Protein AF-A0A2V9JEM9-F1 (afdb_monomer)

Sequence (288 aa):
MKNKLKGIYQSGLCGSYLVEGFVLLMMSMTVQTVASGQSTADFRQSTIDIESVRPLAHALDRVQELLRSPINYEEVPYENDRDFSERSTAGLKSRVVLRGGQISANIEPAGGDPYLAVQTVLAVYTSAQLPGAYDVVKNEGSIDVIPTQVLGANGSMRNVTPVMSRPVAFPYAERSVLDTLQLIVDSVSQVSGVRVLLLSTPFHYSPSPETDKVTLGATGEEARVVIANLVAKLAPMSYRLLYDPGQKTYYLSLISVPASLPNAAASRPSTTRHGAGAANPFFIKDKK

Structure (mmCIF, N/CA/C/O backbone):
data_AF-A0A2V9JEM9-F1
#
_entry.id   AF-A0A2V9JEM9-F1
#
loop_
_atom_site.group_PDB
_atom_site.id
_atom_site.type_symbol
_atom_site.label_atom_id
_atom_site.label_alt_id
_atom_site.label_comp_id
_atom_site.label_asym_id
_atom_site.label_entity_id
_atom_site.label_seq_id
_atom_site.pdbx_PDB_ins_code
_atom_site.Cartn_x
_atom_site.Cartn_y
_atom_site.Cartn_z
_atom_site.occupancy
_atom_site.B_iso_or_equiv
_atom_site.auth_seq_id
_atom_site.auth_comp_id
_atom_site.auth_asym_id
_atom_site.auth_atom_id
_atom_site.pdbx_PDB_model_num
ATOM 1 N N . MET A 1 1 ? -2.017 -20.308 67.316 1.00 39.41 1 MET A N 1
ATOM 2 C CA . MET A 1 1 ? -0.762 -20.690 68.007 1.00 39.41 1 MET A CA 1
ATOM 3 C C . MET A 1 1 ? 0.351 -19.820 67.422 1.00 39.41 1 MET A C 1
ATOM 5 O O . MET A 1 1 ? 0.716 -20.039 66.284 1.00 39.41 1 MET A O 1
ATOM 9 N N . LYS A 1 2 ? 0.591 -18.594 67.912 1.00 42.50 2 LYS A N 1
ATOM 10 C CA . LYS A 1 2 ? 1.552 -18.204 68.971 1.00 42.50 2 LYS A CA 1
ATOM 11 C C . LYS A 1 2 ? 2.897 -18.946 68.885 1.00 42.50 2 LYS A C 1
ATOM 13 O O . LYS A 1 2 ? 2.945 -20.101 69.280 1.00 42.50 2 LYS A O 1
ATOM 18 N N . ASN A 1 3 ? 3.966 -18.254 68.472 1.00 41.41 3 ASN A N 1
ATOM 19 C CA . ASN A 1 3 ? 5.074 -17.948 69.386 1.00 41.41 3 ASN A CA 1
ATOM 20 C C . ASN A 1 3 ? 6.034 -16.867 68.851 1.00 41.41 3 ASN A C 1
ATOM 22 O O . ASN A 1 3 ? 6.564 -16.945 67.750 1.00 41.41 3 ASN A O 1
ATOM 26 N N . LYS A 1 4 ? 6.213 -15.851 69.704 1.00 48.56 4 LYS A N 1
ATOM 27 C CA . LYS A 1 4 ? 7.299 -14.864 69.752 1.00 48.56 4 LYS A CA 1
ATOM 28 C C . LYS A 1 4 ? 8.526 -15.517 70.393 1.00 48.56 4 LYS A C 1
ATOM 30 O O . LYS A 1 4 ? 8.337 -16.300 71.319 1.00 48.56 4 LYS A O 1
ATOM 35 N N . LEU A 1 5 ? 9.731 -15.036 70.079 1.00 46.44 5 LEU A N 1
ATOM 36 C CA . LEU A 1 5 ? 10.789 -14.881 71.085 1.00 46.44 5 LEU A CA 1
ATOM 37 C C . LEU A 1 5 ? 11.775 -13.763 70.708 1.00 46.44 5 LEU A C 1
ATOM 39 O O . LEU A 1 5 ? 12.131 -13.579 69.550 1.00 46.44 5 LEU A O 1
ATOM 43 N N . LYS A 1 6 ? 12.108 -12.979 71.738 1.00 47.53 6 LYS A N 1
ATOM 44 C CA . LYS A 1 6 ? 12.998 -11.810 71.816 1.00 47.53 6 LYS A CA 1
ATOM 45 C C . LYS A 1 6 ? 14.334 -12.223 72.460 1.00 47.53 6 LYS A C 1
ATOM 47 O O . LYS A 1 6 ? 14.340 -13.172 73.236 1.00 47.53 6 LYS A O 1
ATOM 52 N N . GLY A 1 7 ? 15.363 -11.384 72.293 1.00 35.44 7 GLY A N 1
ATOM 53 C CA . GLY A 1 7 ? 16.545 -11.244 73.175 1.00 35.44 7 GLY A CA 1
ATOM 54 C C . GLY A 1 7 ? 17.795 -10.944 72.338 1.00 35.44 7 GLY A C 1
ATOM 55 O O . GLY A 1 7 ? 18.166 -11.785 71.535 1.00 35.44 7 GLY A O 1
ATOM 56 N N . ILE A 1 8 ? 18.328 -9.716 72.237 1.00 44.31 8 ILE A N 1
ATOM 57 C CA . ILE A 1 8 ? 19.093 -8.881 73.199 1.00 44.31 8 ILE A CA 1
ATOM 58 C C . ILE A 1 8 ? 20.288 -9.616 73.824 1.00 44.31 8 ILE A C 1
ATOM 60 O O . ILE A 1 8 ? 20.064 -10.455 74.684 1.00 44.31 8 ILE A O 1
ATOM 64 N N . TYR A 1 9 ? 21.519 -9.196 73.488 1.00 39.88 9 TYR A N 1
ATOM 65 C CA . TYR A 1 9 ? 22.647 -9.092 74.430 1.00 39.88 9 TYR A CA 1
ATOM 66 C C . TYR A 1 9 ? 23.656 -8.006 73.997 1.00 39.88 9 TYR A C 1
ATOM 68 O O . TYR A 1 9 ? 23.874 -7.774 72.811 1.00 39.88 9 TYR A O 1
ATOM 76 N N . GLN A 1 10 ? 24.182 -7.312 75.009 1.00 38.50 10 GLN A N 1
ATOM 77 C CA . GLN A 1 10 ? 25.056 -6.130 75.015 1.00 38.50 10 GLN A CA 1
ATOM 78 C C . GLN A 1 10 ? 26.563 -6.446 74.877 1.00 38.50 10 GLN A C 1
ATOM 80 O O . GLN A 1 10 ? 26.972 -7.598 74.986 1.00 38.50 10 GLN A O 1
ATOM 85 N N . SER A 1 11 ? 27.350 -5.353 74.869 1.00 38.16 11 SER A N 1
ATOM 86 C CA . SER A 1 11 ? 28.785 -5.189 75.202 1.00 38.16 11 SER A CA 1
ATOM 87 C C . SER A 1 11 ? 29.760 -5.413 74.042 1.00 38.16 11 SER A C 1
ATOM 89 O O . SER A 1 11 ? 29.569 -6.312 73.244 1.00 38.16 11 SER A O 1
ATOM 91 N N . GLY A 1 12 ? 30.817 -4.628 73.840 1.00 34.47 12 GLY A N 1
ATOM 92 C CA . GLY A 1 12 ? 31.418 -3.537 74.604 1.00 34.47 12 GLY A CA 1
ATOM 93 C C . GLY A 1 12 ? 32.925 -3.515 74.297 1.00 34.47 12 GLY A C 1
ATOM 94 O O . GLY A 1 12 ? 33.514 -4.574 74.129 1.00 34.47 12 GLY A O 1
ATOM 95 N N . LEU A 1 13 ? 33.514 -2.313 74.299 1.00 37.69 13 LEU A N 1
ATOM 96 C CA . LEU A 1 13 ? 34.946 -1.996 74.455 1.00 37.69 13 LEU A CA 1
ATOM 97 C C . LEU A 1 13 ? 35.938 -2.181 73.281 1.00 37.69 13 LEU A C 1
ATOM 99 O O . LEU A 1 13 ? 36.206 -3.276 72.806 1.00 37.69 13 LEU A O 1
ATOM 103 N N . CYS A 1 14 ? 36.646 -1.066 73.048 1.00 31.44 14 CYS A N 1
ATOM 104 C CA . CYS A 1 14 ? 38.112 -0.916 73.069 1.00 31.44 14 CYS A CA 1
ATOM 105 C C . CYS A 1 14 ? 38.781 -0.553 71.734 1.00 31.44 14 CYS A C 1
ATOM 107 O O . CYS A 1 14 ? 38.571 -1.212 70.724 1.00 31.44 14 CYS A O 1
ATOM 109 N N . GLY A 1 15 ? 39.670 0.449 71.777 1.00 36.69 15 GLY A N 1
ATOM 110 C CA . GLY A 1 15 ? 40.728 0.616 70.776 1.00 36.69 15 GLY A CA 1
ATOM 111 C C . GLY A 1 15 ? 40.880 2.017 70.193 1.00 36.69 15 GLY A C 1
ATOM 112 O O . GLY A 1 15 ? 40.587 2.243 69.027 1.00 36.69 15 GLY A O 1
ATOM 113 N N . SER A 1 16 ? 41.383 2.949 70.994 1.00 39.78 16 SER A N 1
ATOM 114 C CA . SER A 1 16 ? 41.988 4.209 70.555 1.00 39.78 16 SER A CA 1
ATOM 115 C C . SER A 1 16 ? 43.322 3.975 69.831 1.00 39.78 16 SER A C 1
ATOM 117 O O . SER A 1 16 ? 44.190 3.321 70.403 1.00 39.78 16 SER A O 1
ATOM 119 N N . TYR A 1 17 ? 43.530 4.603 68.668 1.00 43.22 17 TYR A N 1
ATOM 120 C CA . TYR A 1 17 ? 44.860 4.951 68.149 1.00 43.22 17 TYR A CA 1
ATOM 121 C C . TYR A 1 17 ? 44.829 6.345 67.505 1.00 43.22 17 TYR A C 1
ATOM 123 O O . TYR A 1 17 ? 44.022 6.632 66.625 1.00 43.22 17 TYR A O 1
ATOM 131 N N . LEU A 1 18 ? 45.711 7.206 68.013 1.00 38.62 18 LEU A N 1
ATOM 132 C CA . LEU A 1 18 ? 46.131 8.480 67.437 1.00 38.62 18 LEU A CA 1
ATOM 133 C C . LEU A 1 18 ? 47.070 8.219 66.246 1.00 38.62 18 LEU A C 1
ATOM 135 O O . LEU A 1 18 ? 47.792 7.224 66.259 1.00 38.62 18 LEU A O 1
ATOM 139 N N . VAL A 1 19 ? 47.115 9.143 65.280 1.00 36.44 19 VAL A N 1
ATOM 140 C CA . VAL A 1 19 ? 48.285 9.992 64.944 1.00 36.44 19 VAL A CA 1
ATOM 141 C C . VAL A 1 19 ? 48.105 10.598 63.535 1.00 36.44 19 VAL A C 1
ATOM 143 O O . VAL A 1 19 ? 47.939 9.888 62.553 1.00 36.44 19 VAL A O 1
ATOM 146 N N . GLU A 1 20 ? 48.114 11.934 63.528 1.00 39.91 20 GLU A N 1
ATOM 147 C CA . GLU A 1 20 ? 48.582 12.924 62.537 1.00 39.91 20 GLU A CA 1
ATOM 148 C C . GLU A 1 20 ? 48.467 12.695 61.017 1.00 39.91 20 GLU A C 1
ATOM 150 O O . GLU A 1 20 ? 48.964 11.729 60.449 1.00 39.91 20 GLU A O 1
ATOM 155 N N . GLY A 1 21 ? 47.945 13.717 60.323 1.00 36.09 21 GLY A N 1
ATOM 156 C CA . GLY A 1 21 ? 48.001 13.810 58.865 1.00 36.09 21 GLY A CA 1
ATOM 157 C C . GLY A 1 21 ? 47.633 15.192 58.318 1.00 36.09 21 GLY A C 1
ATOM 158 O O . GLY A 1 21 ? 46.469 15.463 58.056 1.00 36.09 21 GLY A O 1
ATOM 159 N N . PHE A 1 22 ? 48.652 16.043 58.165 1.00 39.72 22 PHE A N 1
ATOM 160 C CA . PHE A 1 22 ? 48.858 17.032 57.092 1.00 39.72 22 PHE A CA 1
ATOM 161 C C . PHE A 1 22 ? 47.645 17.807 56.523 1.00 39.72 22 PHE A C 1
ATOM 163 O O . PHE A 1 22 ? 46.886 17.321 55.687 1.00 39.72 22 PHE A O 1
ATOM 170 N N . VAL A 1 23 ? 47.570 19.100 56.858 1.00 40.19 23 VAL A N 1
ATOM 171 C CA . VAL A 1 23 ? 46.773 20.101 56.131 1.00 40.19 23 VAL A CA 1
ATOM 172 C C . VAL A 1 23 ? 47.509 20.469 54.839 1.00 40.19 23 VAL A C 1
ATOM 174 O O . VAL A 1 23 ? 48.521 21.166 54.882 1.00 40.19 23 VAL A O 1
ATOM 177 N N . LEU A 1 24 ? 46.999 20.021 53.687 1.00 36.28 24 LEU A N 1
ATOM 178 C CA . LEU A 1 24 ? 47.422 20.505 52.370 1.00 36.28 24 LEU A CA 1
ATOM 179 C C . LEU A 1 24 ? 46.329 21.414 51.787 1.00 36.28 24 LEU A C 1
ATOM 181 O O . LEU A 1 24 ? 45.261 20.963 51.375 1.00 36.28 24 LEU A O 1
ATOM 185 N N . LEU A 1 25 ? 46.607 22.716 51.780 1.00 36.91 25 LEU A N 1
ATOM 186 C CA . LEU A 1 25 ? 45.773 23.764 51.200 1.00 36.91 25 LEU A CA 1
ATOM 187 C C . LEU A 1 25 ? 45.906 23.725 49.664 1.00 36.91 25 LEU A C 1
ATOM 189 O O . LEU A 1 25 ? 46.828 24.310 49.102 1.00 36.91 25 LEU A O 1
ATOM 193 N N . MET A 1 26 ? 45.006 23.022 48.972 1.00 42.12 26 MET A N 1
ATOM 194 C CA . MET A 1 26 ? 44.947 23.027 47.504 1.00 42.12 26 MET A CA 1
ATOM 195 C C . MET A 1 26 ? 44.156 24.249 47.019 1.00 42.12 26 MET A C 1
ATOM 197 O O . MET A 1 26 ? 42.927 24.283 47.081 1.00 42.12 26 MET A O 1
ATOM 201 N N . MET A 1 27 ? 44.876 25.265 46.535 1.00 41.47 27 MET A N 1
ATOM 202 C CA . MET A 1 27 ? 44.314 26.378 45.766 1.00 41.47 27 MET A CA 1
ATOM 203 C C . MET A 1 27 ? 43.660 25.842 44.484 1.00 41.47 27 MET A C 1
ATOM 205 O O . MET A 1 27 ? 44.334 25.372 43.570 1.00 41.47 27 MET A O 1
ATOM 209 N N . SER A 1 28 ? 42.332 25.930 44.419 1.00 37.47 28 SER A N 1
ATOM 210 C CA . SER A 1 28 ? 41.538 25.630 43.229 1.00 37.47 28 SER A CA 1
ATOM 211 C C . SER A 1 28 ? 41.732 26.731 42.180 1.00 37.47 28 SER A C 1
ATOM 213 O O . SER A 1 28 ? 41.090 27.778 42.251 1.00 37.47 28 SER A O 1
ATOM 215 N N . MET A 1 29 ? 42.603 26.502 41.195 1.00 42.66 29 MET A N 1
ATOM 216 C CA . MET A 1 29 ? 42.619 27.287 39.958 1.00 42.66 29 MET A CA 1
ATOM 217 C C . MET A 1 29 ? 41.386 26.929 39.121 1.00 42.66 29 MET A C 1
ATOM 219 O O . MET A 1 29 ? 41.277 25.829 38.581 1.00 42.66 29 MET A O 1
ATOM 223 N N . THR A 1 30 ? 40.444 27.861 39.012 1.00 39.69 30 THR A N 1
ATOM 224 C CA . THR A 1 30 ? 39.298 27.767 38.109 1.00 39.69 30 THR A CA 1
ATOM 225 C C . THR A 1 30 ? 39.761 27.961 36.666 1.00 39.69 30 THR A C 1
ATOM 227 O O . THR A 1 30 ? 39.978 29.077 36.201 1.00 39.69 30 THR A O 1
ATOM 230 N N . VAL A 1 31 ? 39.906 26.860 35.930 1.00 47.16 31 VAL A N 1
ATOM 231 C CA . VAL A 1 31 ? 40.034 26.897 34.470 1.00 47.16 31 VAL A CA 1
ATOM 232 C C . VAL A 1 31 ? 38.649 27.198 33.898 1.00 47.16 31 VAL A C 1
ATOM 234 O O . VAL A 1 31 ? 37.752 26.360 33.947 1.00 47.16 31 VAL A O 1
ATOM 237 N N . GLN A 1 32 ? 38.456 28.410 33.380 1.00 44.75 32 GLN A N 1
ATOM 238 C CA . GLN A 1 32 ? 37.285 28.755 32.576 1.00 44.75 32 GLN A CA 1
ATOM 239 C C . GLN A 1 32 ? 37.433 28.093 31.205 1.00 44.75 32 GLN A C 1
ATOM 241 O O . GLN A 1 32 ? 38.067 28.623 30.294 1.00 44.75 32 GLN A O 1
ATOM 246 N N . THR A 1 33 ? 36.865 26.899 31.058 1.00 47.25 33 THR A N 1
ATOM 247 C CA . THR A 1 33 ? 36.620 26.300 29.749 1.00 47.25 33 THR A CA 1
ATOM 248 C C . THR A 1 33 ? 35.583 27.147 29.019 1.00 47.25 33 THR A C 1
ATOM 250 O O . THR A 1 33 ? 34.403 27.169 29.362 1.00 47.25 33 THR A O 1
ATOM 253 N N . VAL A 1 34 ? 36.035 27.872 27.998 1.00 48.66 34 VAL A N 1
ATOM 254 C CA . VAL A 1 34 ? 35.159 28.535 27.034 1.00 48.66 34 VAL A CA 1
ATOM 255 C C . VAL A 1 34 ? 34.454 27.429 26.251 1.00 48.66 34 VAL A C 1
ATOM 257 O O . VAL A 1 34 ? 35.032 26.824 25.347 1.00 48.66 34 VAL A O 1
ATOM 260 N N . ALA A 1 35 ? 33.219 27.115 26.645 1.00 44.41 35 ALA A N 1
ATOM 261 C CA . ALA A 1 35 ? 32.341 26.236 25.894 1.00 44.41 35 ALA A CA 1
ATOM 262 C C . ALA A 1 35 ? 32.108 26.871 24.519 1.00 44.41 35 ALA A C 1
ATOM 264 O O . ALA A 1 35 ? 31.346 27.824 24.363 1.00 44.41 35 ALA A O 1
ATOM 265 N N . SER A 1 36 ? 32.826 26.367 23.518 1.00 49.41 36 SER A N 1
ATOM 266 C CA . SER A 1 36 ? 32.528 26.650 22.121 1.00 49.41 36 SER A CA 1
ATOM 267 C C . SER A 1 36 ? 31.136 26.089 21.872 1.00 49.41 36 SER A C 1
ATOM 269 O O . SER A 1 36 ? 30.945 24.880 21.988 1.00 49.41 36 SER A O 1
ATOM 271 N N . GLY A 1 37 ? 30.163 26.968 21.626 1.00 40.12 37 GLY A N 1
ATOM 272 C CA . GLY A 1 37 ? 28.773 26.595 21.407 1.00 40.12 37 GLY A CA 1
ATOM 273 C C . GLY A 1 37 ? 28.666 25.530 20.323 1.00 40.12 37 GLY A C 1
ATOM 274 O O . GLY A 1 37 ? 28.737 25.831 19.132 1.00 40.12 37 GLY A O 1
ATOM 275 N N . GLN A 1 38 ? 28.483 24.278 20.741 1.00 42.97 38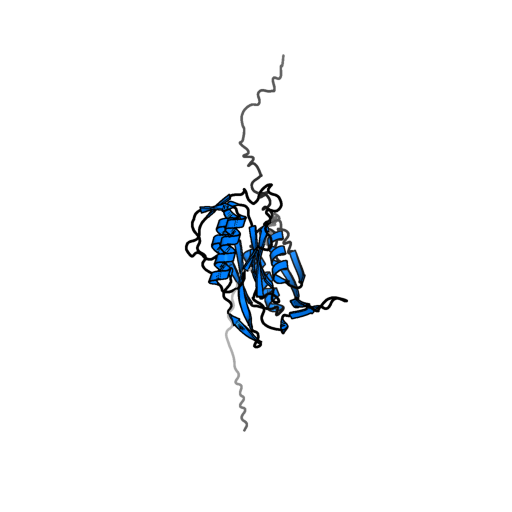 GLN A N 1
ATOM 276 C CA . GLN A 1 38 ? 27.836 23.284 19.910 1.00 42.97 38 GLN A CA 1
ATOM 277 C C . GLN A 1 38 ? 26.449 23.847 19.639 1.00 42.97 38 GLN A C 1
ATOM 279 O O . GLN A 1 38 ? 25.632 23.974 20.549 1.00 42.97 38 GLN A O 1
ATOM 284 N N . SER A 1 39 ? 26.229 24.263 18.394 1.00 41.66 39 SER A N 1
ATOM 285 C CA . SER A 1 39 ? 24.901 24.529 17.865 1.00 41.66 39 SER A CA 1
ATOM 286 C C . SER A 1 39 ? 24.034 23.335 18.248 1.00 41.66 39 SER A C 1
ATOM 288 O O . SER A 1 39 ? 24.220 22.251 17.698 1.00 41.66 39 SER A O 1
ATOM 290 N N . THR A 1 40 ? 23.124 23.505 19.207 1.00 44.31 40 THR A N 1
ATOM 291 C CA . THR A 1 40 ? 22.028 22.561 19.394 1.00 44.31 40 THR A CA 1
ATOM 292 C C . THR A 1 40 ? 21.290 22.585 18.073 1.00 44.31 40 THR A C 1
ATOM 294 O O . THR A 1 40 ? 20.663 23.592 17.736 1.00 44.31 40 THR A O 1
ATOM 297 N N . ALA A 1 41 ? 21.473 21.544 17.262 1.00 49.56 41 ALA A N 1
ATOM 298 C CA . ALA A 1 41 ? 20.591 21.303 16.141 1.00 49.56 41 ALA A CA 1
ATOM 299 C C . ALA A 1 41 ? 19.180 21.365 16.726 1.00 49.56 41 ALA A C 1
ATOM 301 O O . ALA A 1 41 ? 18.870 20.649 17.676 1.00 49.56 41 ALA A O 1
ATOM 302 N N . ASP A 1 42 ? 18.409 22.341 16.265 1.00 47.38 42 ASP A N 1
ATOM 303 C CA . ASP A 1 42 ? 17.050 22.594 16.711 1.00 47.38 42 ASP A CA 1
ATOM 304 C C . ASP A 1 42 ? 16.269 21.294 16.465 1.00 47.38 42 ASP A C 1
ATOM 306 O O . ASP A 1 42 ? 16.004 20.945 15.313 1.00 47.38 42 ASP A O 1
ATOM 310 N N . PHE A 1 43 ? 16.029 20.511 17.524 1.00 55.41 43 PHE A N 1
ATOM 311 C CA . PHE A 1 43 ? 15.365 19.209 17.453 1.00 55.41 43 PHE A CA 1
ATOM 312 C C . PHE A 1 43 ? 13.883 19.458 17.180 1.00 55.41 43 PHE A C 1
ATOM 314 O O . PHE A 1 43 ? 13.034 19.453 18.071 1.00 55.41 43 PHE A O 1
ATOM 321 N N . ARG A 1 44 ? 13.577 19.792 15.927 1.00 70.81 44 ARG A N 1
ATOM 322 C CA . ARG A 1 44 ? 12.230 20.136 15.491 1.00 70.81 44 ARG A CA 1
ATOM 323 C C . ARG A 1 44 ? 11.456 18.862 15.233 1.00 70.81 44 ARG A C 1
ATOM 325 O O . ARG A 1 44 ? 11.371 18.420 14.094 1.00 70.81 44 ARG A O 1
ATOM 332 N N . GLN A 1 45 ? 10.877 18.285 16.280 1.00 79.75 45 GLN A N 1
ATOM 333 C CA . GLN A 1 45 ? 9.848 17.266 16.097 1.00 79.75 45 GLN A CA 1
ATOM 334 C C . GLN A 1 45 ? 8.695 17.839 15.267 1.00 79.75 45 GLN A C 1
ATOM 336 O O . GLN A 1 45 ? 8.312 19.000 15.415 1.00 79.75 45 GLN A O 1
ATOM 341 N N . SER A 1 46 ? 8.146 17.021 14.378 1.00 86.50 46 SER A N 1
ATOM 342 C CA . SER A 1 46 ? 6.903 17.304 13.671 1.00 86.50 46 SER A CA 1
ATOM 343 C C . SER A 1 46 ? 5.813 16.390 14.193 1.00 86.50 46 SER A C 1
ATOM 345 O O . SER A 1 46 ? 5.991 15.174 14.257 1.00 86.50 46 SER A O 1
ATOM 347 N N . THR A 1 47 ? 4.676 16.982 14.532 1.00 91.38 47 THR A N 1
ATOM 348 C CA . THR A 1 47 ? 3.473 16.236 14.889 1.00 91.38 47 THR A CA 1
ATOM 349 C C . THR A 1 47 ? 2.707 15.873 13.620 1.00 91.38 47 THR A C 1
ATOM 351 O O . THR A 1 47 ? 2.390 16.733 12.796 1.00 91.38 47 THR A O 1
ATOM 354 N N . ILE A 1 48 ? 2.422 14.585 13.464 1.00 92.56 48 ILE A N 1
ATOM 355 C CA . ILE A 1 48 ? 1.484 14.028 12.495 1.00 92.56 48 ILE A CA 1
ATOM 356 C C . ILE A 1 48 ? 0.199 13.752 13.266 1.00 92.56 48 ILE A C 1
ATOM 358 O O . ILE A 1 48 ? 0.179 12.832 14.073 1.00 92.56 48 ILE A O 1
ATOM 362 N N . ASP A 1 49 ? -0.847 14.539 13.029 1.00 95.44 49 ASP A N 1
ATOM 363 C CA . ASP A 1 49 ? -2.182 14.346 13.609 1.00 95.44 49 ASP A CA 1
ATOM 364 C C . ASP A 1 49 ? -3.179 14.113 12.474 1.00 95.44 49 ASP A C 1
ATOM 366 O O . ASP A 1 49 ? -3.328 14.954 11.585 1.00 95.44 49 ASP A O 1
ATOM 370 N N . ILE A 1 50 ? -3.779 12.926 12.450 1.00 96.56 50 ILE A N 1
ATOM 371 C CA . ILE A 1 50 ? -4.598 12.439 11.342 1.00 96.56 50 ILE A CA 1
ATOM 372 C C . ILE A 1 50 ? -5.875 11.828 11.898 1.00 96.56 50 ILE A C 1
ATOM 374 O O . ILE A 1 50 ? -5.826 10.807 12.579 1.00 96.56 50 ILE A O 1
ATOM 378 N N . GLU A 1 51 ? -7.015 12.389 11.504 1.00 96.19 51 GLU A N 1
ATOM 379 C CA . GLU A 1 51 ? -8.340 11.785 11.639 1.00 96.19 51 GLU A CA 1
ATOM 380 C C . GLU A 1 51 ? -8.859 11.423 10.238 1.00 96.19 51 GLU A C 1
ATOM 382 O O . GLU A 1 51 ? -8.993 12.282 9.364 1.00 96.19 51 GLU A O 1
ATOM 387 N N . SER A 1 52 ? -9.080 10.134 9.972 1.00 94.50 52 SER A N 1
ATOM 388 C CA . SER A 1 52 ? -9.447 9.647 8.634 1.00 94.50 52 SER A CA 1
ATOM 389 C C . SER A 1 52 ? -10.129 8.281 8.695 1.00 94.50 52 SER A C 1
ATOM 391 O O . SER A 1 52 ? -9.992 7.545 9.668 1.00 94.50 52 SER A O 1
ATOM 393 N N . VAL A 1 53 ? -10.808 7.893 7.608 1.00 94.31 53 VAL A N 1
ATOM 394 C CA . VAL A 1 53 ? -11.260 6.505 7.382 1.00 94.31 53 VAL A CA 1
ATOM 395 C C . VAL A 1 53 ? -10.091 5.522 7.232 1.00 94.31 53 VAL A C 1
ATOM 397 O O . VAL A 1 53 ? -10.265 4.329 7.456 1.00 94.31 53 VAL A O 1
ATOM 400 N N . ARG A 1 54 ? -8.903 6.023 6.866 1.00 96.00 54 ARG A N 1
ATOM 401 C CA . ARG A 1 54 ? -7.654 5.266 6.679 1.00 96.00 54 ARG A CA 1
ATOM 402 C C . ARG A 1 54 ? -6.489 6.027 7.329 1.00 96.00 54 ARG A C 1
ATOM 404 O O . ARG A 1 54 ? -5.642 6.578 6.623 1.00 96.00 54 ARG A O 1
ATOM 411 N N . PRO A 1 55 ? -6.452 6.123 8.669 1.00 97.25 55 PRO A N 1
ATOM 412 C CA . PRO A 1 55 ? -5.501 6.993 9.357 1.00 97.25 55 PRO A CA 1
ATOM 413 C C . PRO A 1 55 ? -4.049 6.564 9.127 1.00 97.25 55 PRO A C 1
ATOM 415 O O . PRO A 1 55 ? -3.199 7.422 8.908 1.00 97.25 55 PRO A O 1
ATOM 418 N N . LEU A 1 56 ? -3.768 5.254 9.071 1.00 98.06 56 LEU A N 1
ATOM 419 C CA . LEU A 1 56 ? -2.415 4.753 8.819 1.00 98.06 56 LEU A CA 1
ATOM 420 C C . LEU A 1 56 ? -1.884 5.170 7.445 1.00 98.06 56 LEU A C 1
ATOM 422 O O . LEU A 1 56 ? -0.803 5.741 7.370 1.00 98.06 56 LEU A O 1
ATOM 426 N N . ALA A 1 57 ? -2.656 4.951 6.376 1.00 97.69 57 ALA A N 1
ATOM 427 C CA . ALA A 1 57 ? -2.251 5.332 5.021 1.00 97.69 57 ALA A CA 1
ATOM 428 C C . ALA A 1 57 ? -1.885 6.825 4.942 1.00 97.69 57 ALA A C 1
ATOM 430 O O . ALA A 1 57 ? -0.809 7.174 4.466 1.00 97.69 57 ALA A O 1
ATOM 431 N N . HIS A 1 58 ? -2.738 7.688 5.500 1.00 97.31 58 HIS A N 1
ATOM 432 C CA . HIS A 1 58 ? -2.533 9.138 5.493 1.00 97.31 58 HIS A CA 1
ATOM 433 C C . HIS A 1 58 ? -1.349 9.577 6.372 1.00 97.31 58 HIS A C 1
ATOM 435 O O . HIS A 1 58 ? -0.620 10.502 6.015 1.00 97.31 58 HIS A O 1
ATOM 441 N N . ALA A 1 59 ? -1.115 8.928 7.516 1.00 97.62 59 ALA A N 1
ATOM 442 C CA . ALA A 1 59 ? 0.074 9.217 8.313 1.00 97.62 59 ALA A CA 1
ATOM 443 C C . ALA A 1 59 ? 1.356 8.796 7.591 1.00 97.62 59 ALA A C 1
ATOM 445 O O . ALA A 1 59 ? 2.326 9.548 7.610 1.00 97.62 59 ALA A O 1
ATOM 446 N N . LEU A 1 60 ? 1.363 7.648 6.908 1.00 97.69 60 LEU A N 1
ATOM 447 C CA . LEU A 1 60 ? 2.507 7.208 6.105 1.00 97.69 60 LEU A CA 1
ATOM 448 C C . LEU A 1 60 ? 2.758 8.133 4.907 1.00 97.69 60 LEU A C 1
ATOM 450 O O . LEU A 1 60 ? 3.916 8.430 4.615 1.00 97.69 60 LEU A O 1
ATOM 454 N N . ASP A 1 61 ? 1.704 8.656 4.271 1.00 95.69 61 ASP A N 1
ATOM 455 C CA . ASP A 1 61 ? 1.828 9.729 3.273 1.00 95.69 61 ASP A CA 1
ATOM 456 C C . ASP A 1 61 ? 2.548 10.938 3.873 1.00 95.69 61 ASP A C 1
ATOM 458 O O . ASP A 1 61 ? 3.505 11.451 3.291 1.00 95.69 61 ASP A O 1
ATOM 462 N N . ARG A 1 62 ? 2.166 11.338 5.091 1.00 95.00 62 ARG A N 1
ATOM 463 C CA . ARG A 1 62 ? 2.793 12.468 5.773 1.00 95.00 62 ARG A CA 1
ATOM 464 C C . ARG A 1 62 ? 4.258 12.213 6.136 1.00 95.00 62 ARG A C 1
ATOM 466 O O . ARG A 1 62 ? 5.081 13.117 5.982 1.00 95.00 62 ARG A O 1
ATOM 473 N N . VAL A 1 63 ? 4.609 11.002 6.576 1.00 94.88 63 VAL A N 1
ATOM 474 C CA . VAL A 1 63 ? 6.012 10.613 6.810 1.00 94.88 63 VAL A CA 1
ATOM 475 C C . VAL A 1 63 ? 6.805 10.691 5.502 1.00 94.88 63 VAL A C 1
ATOM 477 O O . VAL A 1 63 ? 7.877 11.294 5.475 1.00 94.88 63 VAL A O 1
ATOM 480 N N . GLN A 1 64 ? 6.271 10.146 4.406 1.00 94.50 64 GLN A N 1
ATOM 481 C CA . GLN A 1 64 ? 6.910 10.179 3.088 1.00 94.50 64 GLN A CA 1
ATOM 482 C C . GLN A 1 64 ? 7.120 11.614 2.598 1.00 94.50 64 GLN A C 1
ATOM 484 O O . GLN A 1 64 ? 8.180 11.943 2.067 1.00 94.50 64 GLN A O 1
ATOM 489 N N . GLU A 1 65 ? 6.137 12.490 2.787 1.00 92.19 65 GLU A N 1
ATOM 490 C CA . GLU A 1 65 ? 6.267 13.902 2.444 1.00 92.19 65 GLU A CA 1
ATOM 491 C C . GLU A 1 65 ? 7.371 14.593 3.242 1.00 92.19 65 GLU A C 1
ATOM 493 O O . GLU A 1 65 ? 8.146 15.351 2.661 1.00 92.19 65 GLU A O 1
ATOM 498 N N . LEU A 1 66 ? 7.448 14.352 4.551 1.00 91.44 66 LEU A N 1
ATOM 499 C CA . LEU A 1 66 ? 8.424 14.998 5.430 1.00 91.44 66 LEU A CA 1
ATOM 500 C C . LEU A 1 66 ? 9.845 14.488 5.176 1.00 91.44 66 LEU A C 1
ATOM 502 O O . LEU A 1 66 ? 10.777 15.286 5.102 1.00 91.44 66 LEU A O 1
ATOM 506 N N . LEU A 1 67 ? 9.996 13.175 5.000 1.00 91.25 67 LEU A N 1
ATOM 507 C CA . LEU A 1 67 ? 11.292 12.502 4.896 1.00 91.25 67 LEU A CA 1
ATOM 508 C C . LEU A 1 67 ? 11.741 12.227 3.461 1.00 91.25 67 LEU A C 1
ATOM 510 O O . LEU A 1 67 ? 12.838 11.709 3.253 1.00 91.25 67 LEU A O 1
ATOM 514 N N . ARG A 1 68 ? 10.906 12.551 2.466 1.00 91.56 68 ARG A N 1
ATOM 515 C CA . ARG A 1 68 ? 11.206 12.403 1.029 1.00 91.56 68 ARG A CA 1
ATOM 516 C C . ARG A 1 68 ? 11.691 10.996 0.663 1.00 91.56 68 ARG A C 1
ATOM 518 O O . ARG A 1 68 ? 12.533 10.826 -0.213 1.00 91.56 68 ARG A O 1
ATOM 525 N N . SER A 1 69 ? 11.171 9.995 1.367 1.00 92.38 69 SER A N 1
ATOM 526 C CA . SER A 1 69 ? 11.586 8.598 1.252 1.00 92.38 69 SER A CA 1
ATOM 527 C C . SER A 1 69 ? 10.399 7.747 0.808 1.00 92.38 69 SER A C 1
ATOM 529 O O . SER A 1 69 ? 9.308 7.946 1.346 1.00 92.38 69 SER A O 1
ATOM 531 N N . PRO A 1 70 ? 10.567 6.818 -0.153 1.00 94.62 70 PRO A N 1
ATOM 532 C CA . PRO A 1 70 ? 9.483 5.941 -0.573 1.00 94.62 70 PRO A CA 1
ATOM 533 C C . PRO A 1 70 ? 9.010 5.055 0.579 1.00 94.62 70 PRO A C 1
ATOM 535 O O . PRO A 1 70 ? 9.780 4.262 1.124 1.00 94.62 70 PRO A O 1
ATOM 538 N N . ILE A 1 71 ? 7.732 5.182 0.929 1.00 97.19 71 ILE A N 1
ATOM 539 C CA . ILE A 1 71 ? 7.065 4.318 1.901 1.00 97.19 71 ILE A CA 1
ATOM 540 C C . ILE A 1 71 ? 5.946 3.615 1.163 1.00 97.19 71 ILE A C 1
ATOM 542 O O . ILE A 1 71 ? 5.003 4.275 0.741 1.00 97.19 71 ILE A O 1
ATOM 546 N N . ASN A 1 72 ? 6.053 2.309 0.983 1.00 98.00 72 ASN A N 1
ATOM 547 C CA . ASN A 1 72 ? 5.025 1.455 0.417 1.00 98.00 72 ASN A CA 1
ATOM 548 C C . ASN A 1 72 ? 4.073 0.984 1.516 1.00 98.00 72 ASN A C 1
ATOM 550 O O . ASN A 1 72 ? 4.482 0.781 2.658 1.00 98.00 72 ASN A O 1
ATOM 554 N N . TYR A 1 73 ? 2.804 0.794 1.174 1.00 98.50 73 TYR A N 1
ATOM 555 C CA . TYR A 1 73 ? 1.803 0.355 2.141 1.00 98.50 73 TYR A CA 1
ATOM 556 C C . TYR A 1 73 ? 0.796 -0.593 1.505 1.00 98.50 73 TYR A C 1
ATOM 558 O O . TYR A 1 73 ? 0.209 -0.283 0.466 1.00 98.50 73 TYR A O 1
ATOM 566 N N . GLU A 1 74 ? 0.575 -1.719 2.173 1.00 98.50 74 GLU A N 1
ATOM 567 C CA . GLU A 1 74 ? -0.500 -2.659 1.890 1.00 98.50 74 GLU A CA 1
ATOM 568 C C . GLU A 1 74 ? -1.486 -2.673 3.053 1.00 98.50 74 GLU A C 1
ATOM 570 O O . GLU A 1 74 ? -1.102 -2.807 4.212 1.00 98.50 74 GLU A O 1
ATOM 575 N N . GLU A 1 75 ? -2.770 -2.554 2.747 1.00 98.00 75 GLU A N 1
ATOM 576 C CA . GLU A 1 75 ? -3.813 -2.555 3.764 1.00 98.00 75 GLU A CA 1
ATOM 577 C C . GLU A 1 75 ? -4.324 -3.969 4.066 1.00 98.00 75 GLU A C 1
ATOM 579 O O . GLU A 1 75 ? -4.353 -4.850 3.198 1.00 98.00 75 GLU A O 1
ATOM 584 N N . VAL A 1 76 ? -4.776 -4.195 5.301 1.00 97.50 76 VAL A N 1
ATOM 585 C CA . VAL A 1 76 ? -5.452 -5.447 5.654 1.00 97.50 76 VAL A CA 1
ATOM 586 C C . VAL A 1 76 ? -6.737 -5.657 4.838 1.00 97.50 76 VAL A C 1
ATOM 588 O O . VAL A 1 76 ? -7.473 -4.706 4.565 1.00 97.50 76 VAL A O 1
ATOM 591 N N . PRO A 1 77 ? -7.069 -6.911 4.488 1.00 96.69 77 PRO A N 1
ATOM 592 C CA . PRO A 1 77 ? -8.350 -7.232 3.881 1.00 96.69 77 PRO A CA 1
ATOM 593 C C . PRO A 1 77 ? -9.419 -7.248 4.977 1.00 96.69 77 PRO A C 1
ATOM 595 O O . PRO A 1 77 ? -9.646 -8.290 5.582 1.00 96.69 77 PRO A O 1
ATOM 598 N N . TYR A 1 78 ? -10.026 -6.100 5.286 1.00 95.38 78 TYR A N 1
ATOM 599 C CA . TYR A 1 78 ? -11.026 -5.982 6.355 1.00 95.38 78 TYR A CA 1
ATOM 600 C C . TYR A 1 78 ? -12.135 -7.040 6.243 1.00 95.38 78 TYR A C 1
ATOM 602 O O . TYR A 1 78 ? -12.731 -7.215 5.176 1.00 95.38 78 TYR A O 1
ATOM 610 N N . GLU A 1 79 ? -12.438 -7.708 7.360 1.00 93.75 79 GLU A N 1
ATOM 611 C CA . GLU A 1 79 ? -13.435 -8.792 7.410 1.00 93.75 79 GLU A CA 1
ATOM 612 C C . GLU A 1 79 ? -14.468 -8.641 8.519 1.00 93.75 79 GLU A C 1
ATOM 614 O O . GLU A 1 79 ? -15.539 -9.238 8.427 1.00 93.75 79 GLU A O 1
ATOM 619 N N . ASN A 1 80 ? -14.139 -7.919 9.591 1.00 94.81 80 ASN A N 1
ATOM 620 C CA . ASN A 1 80 ? -14.995 -7.841 10.760 1.00 94.81 80 ASN A CA 1
ATOM 621 C C . ASN A 1 80 ? -15.932 -6.636 10.691 1.00 94.81 80 ASN A C 1
ATOM 623 O O . ASN A 1 80 ? -15.493 -5.510 10.468 1.00 94.81 80 ASN A O 1
ATOM 627 N N . ASP A 1 81 ? -17.209 -6.853 11.009 1.00 92.38 81 ASP A N 1
ATOM 628 C CA . ASP A 1 81 ? -18.225 -5.795 10.990 1.00 92.38 81 ASP A CA 1
ATOM 629 C C . ASP A 1 81 ? -17.930 -4.622 11.937 1.00 92.38 81 ASP A C 1
ATOM 631 O O . ASP A 1 81 ? -18.416 -3.508 11.736 1.00 92.38 81 ASP A O 1
ATOM 635 N N . ARG A 1 82 ? -17.097 -4.838 12.962 1.00 92.50 82 ARG A N 1
ATOM 636 C CA . ARG A 1 82 ? -16.652 -3.779 13.879 1.00 92.50 82 ARG A CA 1
ATOM 637 C C . ARG A 1 82 ? -15.796 -2.719 13.196 1.00 92.50 82 ARG A C 1
ATOM 639 O O . ARG A 1 82 ? -15.807 -1.575 13.651 1.00 92.50 82 ARG A O 1
ATOM 646 N N . ASP A 1 83 ? -15.113 -3.072 12.113 1.00 92.62 83 ASP A N 1
ATOM 647 C CA . ASP A 1 83 ? -14.246 -2.155 11.372 1.00 92.62 83 ASP A CA 1
ATOM 648 C C . ASP A 1 83 ? -15.044 -1.259 10.419 1.00 92.62 83 ASP A C 1
ATOM 650 O O . ASP A 1 83 ? -14.508 -0.302 9.853 1.00 92.62 83 ASP A O 1
ATOM 654 N N . PHE A 1 84 ? -16.344 -1.527 10.272 1.00 92.06 84 PHE A N 1
ATOM 655 C CA . PHE A 1 84 ? -17.228 -0.791 9.391 1.00 92.06 84 PHE A CA 1
ATOM 656 C C . PHE A 1 84 ? -18.181 0.142 10.149 1.00 92.06 84 PHE A C 1
ATOM 658 O O . PHE A 1 84 ? -18.460 0.009 11.351 1.00 92.06 84 PHE A O 1
ATOM 665 N N . SER A 1 85 ? -18.682 1.124 9.410 1.00 88.50 85 SER A N 1
ATOM 666 C CA . SER A 1 85 ? -19.811 1.969 9.764 1.00 88.50 85 SER A CA 1
ATOM 667 C C . SER A 1 85 ? -20.718 2.141 8.548 1.00 88.50 85 SER A C 1
ATOM 669 O O . SER A 1 85 ? -20.285 2.071 7.396 1.00 88.50 85 SER A O 1
ATOM 671 N N . GLU A 1 86 ? -22.007 2.346 8.796 1.00 84.00 86 GLU A N 1
ATOM 672 C CA . GLU A 1 86 ? -22.941 2.699 7.736 1.00 84.00 86 GLU A CA 1
ATOM 673 C C . GLU A 1 86 ? -22.972 4.208 7.541 1.00 84.00 86 GLU A C 1
ATOM 675 O O . GLU A 1 86 ? -23.198 4.973 8.482 1.00 84.00 86 GLU A O 1
ATOM 680 N N . ARG A 1 87 ? -22.790 4.642 6.294 1.00 79.06 87 ARG A N 1
ATOM 681 C CA . ARG A 1 87 ? -22.963 6.035 5.903 1.00 79.06 87 ARG A CA 1
ATOM 682 C C . ARG A 1 87 ? -24.192 6.157 5.019 1.00 79.06 87 ARG A C 1
ATOM 684 O O . ARG A 1 87 ? -24.194 5.723 3.865 1.00 79.06 87 ARG A O 1
ATOM 691 N N . SER A 1 88 ? -25.232 6.781 5.561 1.00 80.25 88 SER A N 1
ATOM 692 C CA . SER A 1 88 ? -26.419 7.160 4.803 1.00 80.25 88 SER A CA 1
ATOM 693 C C . SER A 1 88 ? -26.259 8.573 4.239 1.00 80.25 88 SER A C 1
ATOM 695 O O . SER A 1 88 ? -25.630 9.454 4.825 1.00 80.25 88 SER A O 1
ATOM 697 N N . THR A 1 89 ? -26.786 8.793 3.042 1.00 80.94 89 THR A N 1
ATOM 698 C CA . THR A 1 89 ? -26.885 10.118 2.424 1.00 80.94 89 THR A CA 1
ATOM 699 C C . THR A 1 89 ? -28.295 10.238 1.873 1.00 80.94 89 THR A C 1
ATOM 701 O O . THR A 1 89 ? -28.788 9.292 1.260 1.00 80.94 89 THR A O 1
ATOM 704 N N . ALA A 1 90 ? -28.970 11.360 2.131 1.00 84.81 90 ALA A N 1
ATOM 705 C CA . ALA A 1 90 ? -30.364 11.541 1.735 1.00 84.81 90 ALA A CA 1
ATOM 706 C C . ALA A 1 90 ? -30.544 11.287 0.227 1.00 84.81 90 ALA A C 1
ATOM 708 O O . ALA A 1 90 ? -29.810 11.833 -0.593 1.00 84.81 90 ALA A O 1
ATOM 709 N N . GLY A 1 91 ? -31.502 10.427 -0.130 1.00 84.44 91 GLY A N 1
ATOM 710 C CA . GLY A 1 91 ? -31.768 10.045 -1.522 1.00 84.44 91 GLY A CA 1
ATOM 711 C C . GLY A 1 91 ? -30.816 8.996 -2.115 1.00 84.44 91 GLY A C 1
ATOM 712 O O . GLY A 1 91 ? -31.001 8.610 -3.267 1.00 84.44 91 GLY A O 1
ATOM 713 N N . LEU A 1 92 ? -29.835 8.493 -1.356 1.00 82.19 92 LEU A N 1
ATOM 714 C CA . LEU A 1 92 ? -28.914 7.438 -1.785 1.00 82.19 92 LEU A CA 1
ATOM 715 C C . LEU A 1 92 ? -29.008 6.211 -0.872 1.00 82.19 92 LEU A C 1
ATOM 717 O O . LEU A 1 92 ? -29.309 6.307 0.317 1.00 82.19 92 LEU A O 1
ATOM 721 N N . LYS A 1 93 ? -28.718 5.032 -1.436 1.00 81.38 93 LYS A N 1
ATOM 722 C CA . LYS A 1 93 ? -28.583 3.799 -0.649 1.00 81.38 93 LYS A CA 1
ATOM 723 C C . LYS A 1 93 ? -27.432 3.949 0.354 1.00 81.38 93 LYS A C 1
ATOM 725 O O . LYS A 1 93 ? -26.375 4.460 -0.021 1.00 81.38 93 LYS A O 1
ATOM 730 N N . SER A 1 94 ? -27.649 3.481 1.589 1.00 81.12 94 SER A N 1
ATOM 731 C CA . SER A 1 94 ? -26.606 3.384 2.621 1.00 81.12 94 SER A CA 1
ATOM 732 C C . SER A 1 94 ? -25.399 2.632 2.062 1.00 81.12 94 SER A C 1
ATOM 734 O O . SER A 1 94 ? -25.560 1.652 1.325 1.00 81.12 94 SER A O 1
ATOM 736 N N . ARG A 1 95 ? -24.196 3.120 2.363 1.00 81.12 95 ARG A N 1
ATOM 737 C CA . ARG A 1 95 ? -22.938 2.484 1.967 1.00 81.12 95 ARG A CA 1
ATOM 738 C C . ARG A 1 95 ? -22.158 2.105 3.214 1.00 81.12 95 ARG A C 1
ATOM 740 O O . ARG A 1 95 ? -22.022 2.912 4.131 1.00 81.12 95 ARG A O 1
ATOM 747 N N . VAL A 1 96 ? -21.623 0.890 3.209 1.00 82.88 96 VAL A N 1
ATOM 748 C CA . VAL A 1 96 ? -20.678 0.423 4.222 1.00 82.88 96 VAL A CA 1
ATOM 749 C C . VAL A 1 96 ? -19.336 1.099 3.953 1.00 82.88 96 VAL A C 1
ATOM 751 O O . VAL A 1 96 ? -18.816 1.027 2.840 1.00 82.88 96 VAL A O 1
ATOM 754 N N . VAL A 1 97 ? -18.798 1.790 4.951 1.00 87.94 97 VAL A N 1
ATOM 755 C CA . VAL A 1 97 ? -17.487 2.444 4.900 1.00 87.94 97 VAL A CA 1
ATOM 756 C C . VAL A 1 97 ? -16.639 1.984 6.077 1.00 87.94 97 VAL A C 1
ATOM 758 O O . VAL A 1 97 ? -17.159 1.456 7.056 1.00 87.94 97 VAL A O 1
ATOM 761 N N . LEU A 1 98 ? -15.325 2.182 5.996 1.00 92.38 98 LEU A N 1
ATOM 762 C CA . LEU A 1 98 ? -14.450 1.961 7.145 1.00 92.38 98 LEU A CA 1
ATOM 763 C C . LEU A 1 98 ? -14.778 2.970 8.244 1.00 92.38 98 LEU A C 1
ATOM 765 O O . LEU A 1 98 ? -14.987 4.155 7.971 1.00 92.38 98 LEU A O 1
ATOM 769 N N . ARG A 1 99 ? -14.788 2.496 9.489 1.00 92.50 99 ARG A N 1
ATOM 770 C CA . ARG A 1 99 ? -15.053 3.322 10.670 1.00 92.50 99 ARG A CA 1
ATOM 771 C C . ARG A 1 99 ? -14.006 4.420 10.854 1.00 92.50 99 ARG A C 1
ATOM 773 O O . ARG A 1 99 ? -14.343 5.496 11.336 1.00 92.50 99 ARG A O 1
ATOM 780 N N . GLY A 1 100 ? -12.773 4.162 10.422 1.00 92.81 100 GLY A N 1
ATOM 781 C CA . GLY A 1 100 ? -11.663 5.091 10.570 1.00 92.81 100 GLY A CA 1
ATOM 782 C C . GLY A 1 100 ? -11.146 5.195 11.995 1.00 92.81 100 GLY A C 1
ATOM 783 O O . GLY A 1 100 ? -11.381 4.322 12.828 1.00 92.81 100 GLY A O 1
ATOM 784 N N . GLY A 1 101 ? -10.420 6.275 12.253 1.00 95.06 101 GLY A N 1
ATOM 785 C CA . GLY A 1 101 ? -9.890 6.597 13.566 1.00 95.06 101 GLY A CA 1
ATOM 786 C C . GLY A 1 101 ? -8.972 7.809 13.532 1.00 95.06 101 GLY A C 1
ATOM 787 O O . GLY A 1 101 ? -8.776 8.430 12.483 1.00 95.06 101 GLY A O 1
ATOM 788 N N . GLN A 1 102 ? -8.396 8.107 14.693 1.00 96.50 102 GLN A N 1
ATOM 789 C CA . GLN A 1 102 ? -7.424 9.174 14.869 1.00 96.50 102 GLN A CA 1
ATOM 790 C C . GLN A 1 102 ? -6.094 8.608 15.362 1.00 96.50 102 GLN A C 1
ATOM 792 O O . GLN A 1 102 ? -6.070 7.733 16.229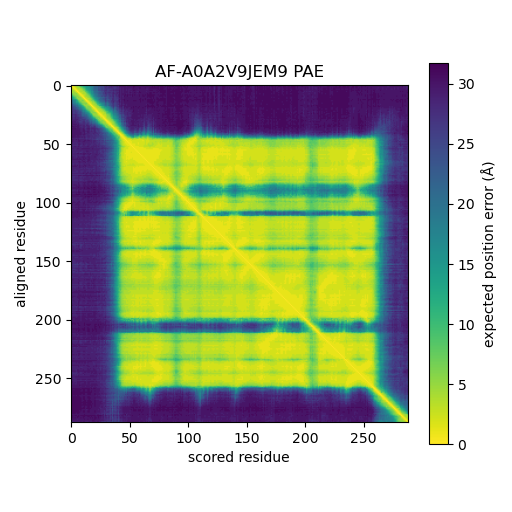 1.00 96.50 102 GLN A O 1
ATOM 797 N N . ILE A 1 103 ? -4.993 9.131 14.829 1.00 96.38 103 ILE A N 1
ATOM 798 C CA . ILE A 1 103 ? -3.642 8.897 15.339 1.00 96.38 103 ILE A CA 1
ATOM 799 C C . ILE A 1 103 ? -2.884 10.216 15.431 1.00 96.38 103 ILE A C 1
ATOM 801 O O . ILE A 1 103 ? -2.998 11.064 14.549 1.00 96.38 103 ILE A O 1
ATOM 805 N N . SER A 1 104 ? -2.083 10.357 16.487 1.00 96.50 104 SER A N 1
ATOM 806 C CA . SER A 1 104 ? -1.195 11.499 16.688 1.00 96.50 104 SER A CA 1
ATOM 807 C C . SER A 1 104 ? 0.198 11.008 17.072 1.00 96.50 104 SER A C 1
ATOM 809 O O . SER A 1 104 ? 0.375 10.366 18.108 1.00 96.50 104 SER A O 1
ATOM 811 N N . ALA A 1 105 ? 1.183 11.256 16.212 1.00 94.00 105 ALA A N 1
ATOM 812 C CA . ALA A 1 105 ? 2.555 10.793 16.372 1.00 94.00 105 ALA A CA 1
ATOM 813 C C . ALA A 1 105 ? 3.534 11.963 16.250 1.00 94.00 105 ALA A C 1
ATOM 815 O O . ALA A 1 105 ? 3.435 12.777 15.335 1.00 94.00 105 ALA A O 1
ATOM 816 N N . ASN A 1 106 ? 4.518 12.021 17.145 1.00 93.25 106 ASN A N 1
ATOM 817 C CA . ASN A 1 106 ? 5.627 12.966 17.045 1.00 93.25 106 ASN A CA 1
ATOM 818 C C . ASN A 1 106 ? 6.815 12.258 16.402 1.00 93.25 106 ASN A C 1
ATOM 820 O O . ASN A 1 106 ? 7.319 11.285 16.960 1.00 93.25 106 ASN A O 1
ATOM 824 N N . ILE A 1 107 ? 7.257 12.744 15.245 1.00 91.88 107 ILE A N 1
ATOM 825 C CA . ILE A 1 107 ? 8.404 12.189 14.521 1.00 91.88 107 ILE A CA 1
ATOM 826 C C . ILE A 1 107 ? 9.509 13.230 14.368 1.00 91.88 107 ILE A C 1
ATOM 828 O O . ILE A 1 107 ? 9.261 14.433 14.448 1.00 91.88 107 ILE A O 1
ATOM 832 N N . GLU A 1 108 ? 10.729 12.776 14.107 1.00 87.81 108 GLU A N 1
ATOM 833 C CA . GLU A 1 108 ? 11.851 13.642 13.753 1.00 87.81 108 GLU A CA 1
ATOM 834 C C . GLU A 1 108 ? 11.965 13.752 12.217 1.00 87.81 108 GLU A C 1
ATOM 836 O O . GLU A 1 108 ? 12.327 12.779 11.558 1.00 87.81 108 GLU A O 1
ATOM 841 N N . PRO A 1 109 ? 11.630 14.904 11.609 1.00 73.88 109 PRO A N 1
ATOM 842 C CA . PRO A 1 109 ? 11.601 15.084 10.159 1.00 73.88 109 PRO A CA 1
ATOM 843 C C . PRO A 1 109 ? 12.972 15.437 9.548 1.00 73.88 109 PRO A C 1
ATOM 845 O O . PRO A 1 109 ? 13.203 15.206 8.366 1.00 73.88 109 PRO A O 1
ATOM 848 N N . ALA A 1 110 ? 13.885 16.060 10.298 1.00 64.50 110 ALA A N 1
ATOM 849 C CA . ALA A 1 110 ? 15.119 16.615 9.741 1.00 64.50 110 ALA A CA 1
ATOM 850 C C . ALA A 1 110 ? 16.272 15.616 9.882 1.00 64.50 110 ALA A C 1
ATOM 852 O O . ALA A 1 110 ? 16.849 15.485 10.952 1.00 64.50 110 ALA A O 1
ATOM 853 N N . GLY A 1 111 ? 16.606 14.906 8.800 1.00 64.69 111 GLY A N 1
ATOM 854 C CA . GLY A 1 111 ? 17.662 13.883 8.826 1.00 64.69 111 GLY A CA 1
ATOM 855 C C . GLY A 1 111 ? 17.302 12.625 9.628 1.00 64.69 111 GLY A C 1
ATOM 856 O O . GLY A 1 111 ? 18.174 11.786 9.846 1.00 64.69 111 GLY A O 1
ATOM 857 N N . GLY A 1 112 ? 16.039 12.492 10.050 1.00 80.62 112 GLY A N 1
ATOM 858 C CA . GLY A 1 112 ? 15.535 11.321 10.759 1.00 80.62 112 GLY A CA 1
ATOM 859 C C . GLY A 1 112 ? 15.504 10.075 9.873 1.00 80.62 112 GLY A C 1
ATOM 860 O O . GLY A 1 112 ? 15.320 10.167 8.658 1.00 80.62 112 GLY A O 1
ATOM 861 N N . ASP A 1 113 ? 15.679 8.901 10.487 1.00 90.25 113 ASP A N 1
ATOM 862 C CA . ASP A 1 113 ? 15.575 7.611 9.798 1.00 90.25 113 ASP A CA 1
ATOM 863 C C . ASP A 1 113 ? 14.100 7.327 9.453 1.00 90.25 113 ASP A C 1
ATOM 865 O O . ASP A 1 113 ? 13.280 7.170 10.368 1.00 90.25 113 ASP A O 1
ATOM 869 N N . PRO A 1 114 ? 13.738 7.214 8.161 1.00 92.94 114 PRO A N 1
ATOM 870 C CA . PRO A 1 114 ? 12.366 6.930 7.764 1.00 92.94 114 PRO A CA 1
ATOM 871 C C . PRO A 1 114 ? 11.833 5.618 8.342 1.00 92.94 114 PRO A C 1
ATOM 873 O O . PRO A 1 114 ? 10.638 5.519 8.615 1.00 92.94 114 PRO A O 1
ATOM 876 N N . TYR A 1 115 ? 12.703 4.640 8.613 1.00 94.56 115 TYR A N 1
ATOM 877 C CA . TYR A 1 115 ? 12.305 3.379 9.237 1.00 94.56 115 TYR A CA 1
ATOM 878 C C . TYR A 1 115 ? 11.806 3.605 10.667 1.00 94.56 115 TYR A C 1
ATOM 880 O O . TYR A 1 115 ? 10.730 3.128 11.030 1.00 94.56 115 TYR A O 1
ATOM 888 N N . LEU A 1 116 ? 12.536 4.400 11.454 1.00 94.19 116 LEU A N 1
ATOM 889 C CA . LEU A 1 116 ? 12.145 4.733 12.823 1.00 94.19 116 LEU A CA 1
ATOM 890 C C . LEU A 1 116 ? 10.859 5.564 12.852 1.00 94.19 116 LEU A C 1
ATOM 892 O O . LEU A 1 116 ? 9.978 5.286 13.661 1.00 94.19 116 LEU A O 1
ATOM 896 N N . ALA A 1 117 ? 10.705 6.529 11.940 1.00 95.25 117 ALA A N 1
ATOM 897 C CA . ALA A 1 117 ? 9.487 7.333 11.856 1.00 95.25 117 ALA A CA 1
ATOM 898 C C . ALA A 1 117 ? 8.245 6.477 11.549 1.00 95.25 117 ALA A C 1
ATOM 900 O O . ALA A 1 117 ? 7.204 6.644 12.189 1.00 95.25 117 ALA A O 1
ATOM 901 N N . VAL A 1 118 ? 8.359 5.520 10.621 1.00 97.38 118 VAL A N 1
ATOM 902 C CA . VAL A 1 118 ? 7.287 4.557 10.328 1.00 97.38 118 VAL A CA 1
ATOM 903 C C . VAL A 1 118 ? 6.985 3.677 11.544 1.00 97.38 118 VAL A C 1
ATOM 905 O O . VAL A 1 118 ? 5.816 3.506 11.891 1.00 97.38 118 VAL A O 1
ATOM 908 N N . GLN A 1 119 ? 8.005 3.171 12.244 1.00 96.81 119 GLN A N 1
ATOM 909 C CA . GLN A 1 119 ? 7.802 2.400 13.476 1.00 96.81 119 GLN A CA 1
ATOM 910 C C . GLN A 1 119 ? 7.076 3.211 14.560 1.00 96.81 119 GLN A C 1
ATOM 912 O O . GLN A 1 119 ? 6.183 2.682 15.222 1.00 96.81 119 GLN A O 1
ATOM 917 N N . THR A 1 120 ? 7.403 4.497 14.722 1.00 96.00 120 THR A N 1
ATOM 918 C CA . THR A 1 120 ? 6.692 5.390 15.649 1.00 96.00 120 THR A CA 1
ATOM 919 C C . THR A 1 120 ? 5.214 5.520 15.283 1.00 96.00 120 THR A C 1
ATOM 921 O O . THR A 1 120 ? 4.357 5.410 16.160 1.00 96.00 120 THR A O 1
ATOM 924 N N . VAL A 1 121 ? 4.896 5.697 13.996 1.00 97.75 121 VAL A N 1
ATOM 925 C CA . VAL A 1 121 ? 3.504 5.758 13.522 1.00 97.75 121 VAL A CA 1
ATOM 926 C C . VAL A 1 121 ? 2.763 4.447 13.804 1.00 97.75 121 VAL A C 1
ATOM 928 O O . VAL A 1 121 ? 1.644 4.486 14.316 1.00 97.75 121 VAL A O 1
ATOM 931 N N . LEU A 1 122 ? 3.378 3.287 13.547 1.00 97.75 122 LEU A N 1
ATOM 932 C CA . LEU A 1 122 ? 2.749 1.989 13.827 1.00 97.75 122 LEU A CA 1
ATOM 933 C C . LEU A 1 122 ? 2.535 1.728 15.318 1.00 97.75 122 LEU A C 1
ATOM 935 O O . LEU A 1 122 ? 1.518 1.142 15.694 1.00 97.75 122 LEU A O 1
ATOM 939 N N . ALA A 1 123 ? 3.449 2.181 16.176 1.00 97.06 123 ALA A N 1
ATOM 940 C CA . ALA A 1 123 ? 3.290 2.060 17.620 1.00 97.06 123 ALA A CA 1
ATOM 941 C C . ALA A 1 123 ? 2.057 2.835 18.114 1.00 97.06 123 ALA A C 1
ATOM 943 O O . ALA A 1 123 ? 1.273 2.305 18.902 1.00 97.06 123 ALA A O 1
ATOM 944 N N . VAL A 1 124 ? 1.844 4.055 17.605 1.00 97.12 124 VAL A N 1
ATOM 945 C CA . VAL A 1 124 ? 0.646 4.860 17.906 1.00 97.12 124 VAL A CA 1
ATOM 946 C C . VAL A 1 124 ? -0.615 4.230 17.312 1.00 97.12 124 VAL A C 1
ATOM 948 O O . VAL A 1 124 ? -1.641 4.158 17.980 1.00 97.12 124 VAL A O 1
ATOM 951 N N . TYR A 1 125 ? -0.550 3.731 16.078 1.00 97.81 125 TYR A N 1
ATOM 952 C CA . TYR A 1 125 ? -1.678 3.046 15.444 1.00 97.81 125 TYR A CA 1
ATOM 953 C C . TYR A 1 125 ? -2.144 1.828 16.255 1.00 97.81 125 TYR A C 1
ATOM 955 O O . TYR A 1 125 ? -3.336 1.646 16.502 1.00 97.81 125 TYR A O 1
ATOM 963 N N . THR A 1 126 ? -1.183 1.029 16.722 1.00 96.56 126 THR A N 1
ATOM 964 C CA . THR A 1 126 ? -1.434 -0.170 17.527 1.00 96.56 126 THR A CA 1
ATOM 965 C C . THR A 1 126 ? -1.984 0.191 18.906 1.00 96.56 126 THR A C 1
ATOM 967 O O . THR A 1 126 ? -2.929 -0.442 19.376 1.00 96.56 126 THR A O 1
ATOM 970 N N . SER A 1 127 ? -1.440 1.222 19.564 1.00 96.19 127 SER A N 1
ATOM 971 C CA . SER A 1 127 ? -1.924 1.656 20.882 1.00 96.19 127 SER A CA 1
ATOM 972 C C . SER A 1 127 ? -3.335 2.246 20.828 1.00 96.19 127 SER A C 1
ATOM 974 O O . SER A 1 127 ? -4.099 2.079 21.779 1.00 96.19 127 SER A O 1
ATOM 976 N N . ALA A 1 128 ? -3.710 2.849 19.696 1.00 96.00 128 ALA A N 1
ATOM 977 C CA . ALA A 1 128 ? -5.067 3.303 19.405 1.00 96.00 128 ALA A CA 1
ATOM 978 C C . ALA A 1 128 ? -6.055 2.156 19.103 1.00 96.00 128 ALA A C 1
ATOM 980 O O . ALA A 1 128 ? -7.234 2.422 18.880 1.00 96.00 128 ALA A O 1
ATOM 981 N N . GLN A 1 129 ? -5.600 0.893 19.111 1.00 94.62 129 GLN A N 1
ATOM 982 C CA . GLN A 1 129 ? -6.416 -0.304 18.857 1.00 94.62 129 GLN A CA 1
ATOM 983 C C . GLN A 1 129 ? -7.156 -0.244 17.512 1.00 94.62 129 GLN A C 1
ATOM 985 O O . GLN A 1 129 ? -8.290 -0.710 17.384 1.00 94.62 129 GLN A O 1
ATOM 990 N N . LEU A 1 130 ? -6.513 0.358 16.509 1.00 95.75 130 LEU A N 1
ATOM 991 C CA . LEU A 1 130 ? -7.054 0.450 15.160 1.00 95.75 130 LEU A CA 1
ATOM 992 C C . LEU A 1 130 ? -6.873 -0.876 14.402 1.00 95.75 130 LEU A C 1
ATOM 994 O O . LEU A 1 130 ? -6.047 -1.702 14.797 1.00 95.75 130 LEU A O 1
ATOM 998 N N . PRO A 1 131 ? -7.663 -1.128 13.342 1.00 95.38 131 PRO A N 1
ATOM 999 C CA . PRO A 1 131 ? -7.780 -2.480 12.813 1.00 95.38 131 PRO A CA 1
ATOM 1000 C C . PRO A 1 131 ? -6.528 -3.006 12.105 1.00 95.38 131 PRO A C 1
ATOM 1002 O O . PRO A 1 131 ? -5.962 -2.373 11.216 1.00 95.38 131 PRO A O 1
ATOM 1005 N N . GLY A 1 132 ? -6.193 -4.258 12.402 1.00 96.12 132 GLY A N 1
ATOM 1006 C CA . GLY A 1 132 ? -5.077 -4.956 11.777 1.00 96.12 132 GLY A CA 1
ATOM 1007 C C . GLY A 1 132 ? -3.749 -4.764 12.502 1.00 96.12 132 GLY A C 1
ATOM 1008 O O . GLY A 1 132 ? -3.563 -3.843 13.292 1.00 96.12 132 GLY A O 1
ATOM 1009 N N . ALA A 1 133 ? -2.825 -5.677 12.229 1.00 97.56 133 ALA A N 1
ATOM 1010 C CA . ALA A 1 133 ? -1.443 -5.609 12.674 1.00 97.56 133 ALA A CA 1
ATOM 1011 C C . ALA A 1 133 ? -0.528 -5.554 11.451 1.00 97.56 133 ALA A C 1
ATOM 1013 O O . ALA A 1 133 ? -0.835 -6.150 10.413 1.00 97.56 133 ALA A O 1
ATOM 1014 N N . TYR A 1 134 ? 0.584 -4.838 11.590 1.00 98.56 134 TYR A N 1
ATOM 1015 C CA . TYR A 1 134 ? 1.494 -4.536 10.494 1.00 98.56 134 TYR A CA 1
ATOM 1016 C C . TYR A 1 134 ? 2.944 -4.681 10.939 1.00 98.56 134 TYR A C 1
ATOM 1018 O O . TYR A 1 134 ? 3.268 -4.376 12.086 1.00 98.56 134 TYR A O 1
ATOM 1026 N N . ASP A 1 135 ? 3.796 -5.069 9.996 1.00 97.75 135 ASP A N 1
ATOM 1027 C CA . ASP A 1 135 ? 5.250 -5.063 10.137 1.00 97.75 135 ASP A CA 1
ATOM 1028 C C . ASP A 1 135 ? 5.881 -4.031 9.197 1.00 97.75 135 ASP A C 1
ATOM 1030 O O . ASP A 1 135 ? 5.284 -3.609 8.202 1.00 97.75 135 ASP A O 1
ATOM 1034 N N . VAL A 1 136 ? 7.118 -3.644 9.522 1.00 97.31 136 VAL A N 1
ATOM 1035 C CA . VAL A 1 136 ? 7.951 -2.762 8.698 1.00 97.31 136 VAL A CA 1
ATOM 1036 C C . VAL A 1 136 ? 9.103 -3.565 8.122 1.00 97.31 136 VAL A C 1
ATOM 1038 O O . VAL A 1 136 ? 9.910 -4.121 8.866 1.00 97.31 136 VAL A O 1
ATOM 1041 N N . VAL A 1 137 ? 9.225 -3.570 6.800 1.00 94.81 137 VAL A N 1
ATOM 1042 C CA . VAL A 1 137 ? 10.346 -4.183 6.090 1.00 94.81 137 VAL A CA 1
ATOM 1043 C C . VAL A 1 137 ? 11.176 -3.080 5.451 1.00 94.81 137 VAL A C 1
ATOM 1045 O O . VAL A 1 137 ? 10.664 -2.237 4.715 1.00 94.81 137 VAL A O 1
ATOM 1048 N N . LYS A 1 138 ? 12.477 -3.067 5.746 1.00 91.44 138 LYS A N 1
ATOM 1049 C CA . LYS A 1 138 ? 13.423 -2.151 5.109 1.00 91.44 138 LYS A CA 1
ATOM 1050 C C . LYS A 1 138 ? 13.949 -2.800 3.833 1.00 91.44 138 LYS A C 1
ATOM 1052 O O . LYS A 1 138 ? 14.594 -3.841 3.904 1.00 91.44 138 LYS A O 1
ATOM 1057 N N . ASN A 1 139 ? 13.695 -2.163 2.699 1.00 86.44 139 ASN A N 1
ATOM 1058 C CA . ASN A 1 139 ? 14.207 -2.565 1.395 1.00 86.44 139 ASN A CA 1
ATOM 1059 C C . ASN A 1 139 ? 15.299 -1.591 0.935 1.00 86.44 139 ASN A C 1
ATOM 1061 O O . ASN A 1 139 ? 15.477 -0.504 1.496 1.00 86.44 139 ASN A O 1
ATOM 1065 N N . GLU A 1 140 ? 16.033 -1.958 -0.115 1.00 80.44 140 GLU A N 1
ATOM 1066 C CA . GLU A 1 140 ? 16.967 -1.033 -0.756 1.00 80.44 140 GLU A CA 1
ATOM 1067 C C . GLU A 1 140 ? 16.195 0.170 -1.325 1.00 80.44 140 GLU A C 1
ATOM 1069 O O . GLU A 1 140 ? 15.431 0.058 -2.280 1.00 80.44 140 GLU A O 1
ATOM 1074 N N . GLY A 1 141 ? 16.352 1.334 -0.691 1.00 83.81 141 GLY A N 1
ATOM 1075 C CA . GLY A 1 141 ? 15.754 2.594 -1.141 1.00 83.81 141 GLY A CA 1
ATOM 1076 C C . GLY A 1 141 ? 14.269 2.792 -0.815 1.00 83.81 141 GLY A C 1
ATOM 1077 O O . GLY A 1 141 ? 13.718 3.817 -1.208 1.00 83.81 141 GLY A O 1
ATOM 1078 N N . SER A 1 142 ? 13.618 1.874 -0.095 1.00 92.38 142 SER A N 1
ATOM 1079 C CA . SER A 1 142 ? 12.211 2.022 0.308 1.00 92.38 142 SER A CA 1
ATOM 1080 C C . SER A 1 142 ? 11.898 1.331 1.634 1.00 92.38 142 SER A C 1
ATOM 1082 O O . SER A 1 142 ? 12.669 0.512 2.139 1.00 92.38 142 SER A O 1
ATOM 1084 N N . ILE A 1 143 ? 10.758 1.687 2.217 1.00 96.19 143 ILE A N 1
ATOM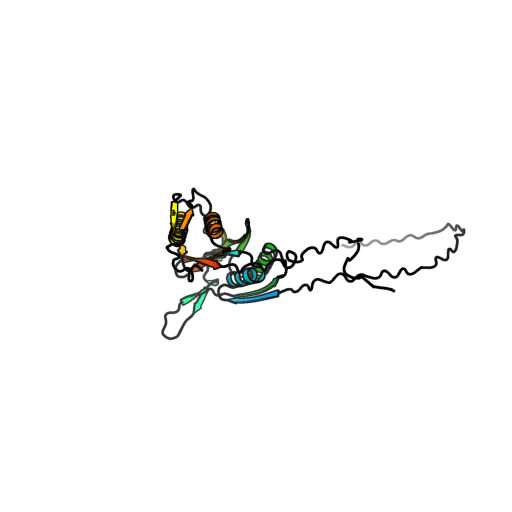 1085 C CA . ILE A 1 143 ? 10.204 1.029 3.400 1.00 96.19 143 ILE A CA 1
ATOM 1086 C C . ILE A 1 143 ? 8.847 0.465 3.040 1.00 96.19 143 ILE A C 1
ATOM 1088 O O . ILE A 1 143 ? 7.997 1.205 2.558 1.00 96.19 143 ILE A O 1
ATOM 1092 N N . ASP A 1 144 ? 8.621 -0.804 3.337 1.00 97.31 144 ASP A N 1
ATOM 1093 C CA . ASP A 1 144 ? 7.326 -1.439 3.158 1.00 97.31 144 ASP A CA 1
ATOM 1094 C C . ASP A 1 144 ? 6.628 -1.582 4.505 1.00 97.31 144 ASP A C 1
ATOM 1096 O O . ASP A 1 144 ? 7.189 -2.123 5.457 1.00 97.31 144 ASP A O 1
ATOM 1100 N N . VAL A 1 145 ? 5.380 -1.134 4.568 1.00 98.56 145 VAL A N 1
ATOM 1101 C CA . VAL A 1 145 ? 4.459 -1.430 5.663 1.00 98.56 145 VAL A CA 1
ATOM 1102 C C . VAL A 1 145 ? 3.482 -2.488 5.177 1.00 98.56 145 VAL A C 1
ATOM 1104 O O . VAL A 1 145 ? 2.678 -2.231 4.277 1.00 98.56 145 VAL A O 1
ATOM 1107 N N . ILE A 1 146 ? 3.572 -3.683 5.757 1.00 98.19 146 ILE A N 1
ATOM 1108 C CA . ILE A 1 146 ? 2.856 -4.872 5.285 1.00 98.19 146 ILE A CA 1
ATOM 1109 C C . ILE A 1 146 ? 1.905 -5.417 6.350 1.00 98.19 146 ILE A C 1
ATOM 1111 O O . ILE A 1 146 ? 2.249 -5.404 7.532 1.00 98.19 146 ILE A O 1
ATOM 1115 N N . PRO A 1 147 ? 0.720 -5.924 5.969 1.00 98.38 147 PRO A N 1
ATOM 1116 C CA . PRO A 1 147 ? -0.218 -6.502 6.912 1.00 98.38 147 PRO A CA 1
ATOM 1117 C C . PRO A 1 147 ? 0.270 -7.877 7.363 1.00 98.38 147 PRO A C 1
ATOM 1119 O O . PRO A 1 147 ? 0.662 -8.709 6.545 1.00 98.38 147 PRO A O 1
ATOM 1122 N N . THR A 1 148 ? 0.180 -8.146 8.660 1.00 98.25 148 THR A N 1
ATOM 1123 C CA . THR A 1 148 ? 0.520 -9.451 9.243 1.00 98.25 148 THR A CA 1
ATOM 1124 C C . THR A 1 148 ? -0.693 -10.146 9.826 1.00 98.25 148 THR A C 1
ATOM 1126 O O . THR A 1 148 ? -0.800 -11.371 9.738 1.00 98.25 148 THR A O 1
ATOM 1129 N N . GLN A 1 149 ? -1.639 -9.388 10.385 1.00 98.06 149 GLN A N 1
ATOM 1130 C CA . GLN A 1 149 ? -2.874 -9.934 10.934 1.00 98.06 149 GLN A CA 1
ATOM 1131 C C . GLN A 1 149 ? -4.063 -9.008 10.695 1.00 98.06 149 GLN A C 1
ATOM 1133 O O . GLN A 1 149 ? -3.921 -7.790 10.638 1.00 98.06 149 GLN A O 1
ATOM 1138 N N . VAL A 1 150 ? -5.254 -9.591 10.612 1.00 97.25 150 VAL A N 1
ATOM 1139 C CA . VAL A 1 150 ? -6.531 -8.872 10.548 1.00 97.25 150 VAL A CA 1
ATOM 1140 C C . VAL A 1 150 ? -7.508 -9.479 11.542 1.00 97.25 150 VAL A C 1
ATOM 1142 O O . VAL A 1 150 ? -7.433 -10.675 11.840 1.00 97.25 150 VAL A O 1
ATOM 1145 N N . LEU A 1 151 ? -8.433 -8.668 12.050 1.00 96.38 151 LEU A N 1
ATOM 1146 C CA . LEU A 1 151 ? -9.561 -9.181 12.809 1.00 96.38 151 LEU A CA 1
ATOM 1147 C C . LEU A 1 151 ? -10.497 -9.915 11.843 1.00 96.38 151 LEU A C 1
ATOM 1149 O O . LEU A 1 151 ? -11.123 -9.306 10.978 1.00 96.38 151 LEU A O 1
ATOM 1153 N N . GLY A 1 152 ? -10.563 -11.237 11.968 1.00 95.25 152 GLY A N 1
ATOM 1154 C CA . GLY A 1 152 ? -11.409 -12.068 11.125 1.00 95.25 152 GLY A CA 1
ATOM 1155 C C . GLY A 1 152 ? -12.894 -11.858 11.412 1.00 95.25 152 GLY A C 1
ATOM 1156 O O . GLY A 1 152 ? -13.286 -11.346 12.466 1.00 95.25 152 GLY A O 1
ATOM 1157 N N . ALA A 1 153 ? -13.750 -12.326 10.503 1.00 94.19 153 ALA A N 1
ATOM 1158 C CA . ALA A 1 153 ? -15.209 -12.225 10.645 1.00 94.19 153 ALA A CA 1
ATOM 1159 C C . ALA A 1 153 ? -15.750 -12.868 11.944 1.00 94.19 153 ALA A C 1
ATOM 1161 O O . ALA A 1 153 ? -16.749 -12.422 12.500 1.00 94.19 153 ALA A O 1
ATOM 1162 N N . ASN A 1 154 ? -15.059 -13.880 12.480 1.00 95.00 154 ASN A N 1
ATOM 1163 C CA . ASN A 1 154 ? -15.398 -14.534 13.750 1.00 95.00 154 ASN A CA 1
ATOM 1164 C C . ASN A 1 154 ? -14.944 -13.755 15.005 1.00 95.00 154 ASN A C 1
ATOM 1166 O O . ASN A 1 154 ? -15.096 -14.249 16.121 1.00 95.00 154 ASN A O 1
ATOM 1170 N N . GLY A 1 155 ? -14.352 -12.569 14.839 1.00 94.69 155 GLY A N 1
ATOM 1171 C CA . GLY A 1 155 ? -13.851 -11.734 15.931 1.00 94.69 155 GLY A CA 1
ATOM 1172 C C . GLY A 1 155 ? -12.504 -12.171 16.511 1.00 94.69 155 GLY A C 1
ATOM 1173 O O . GLY A 1 155 ? -12.120 -11.663 17.560 1.00 94.69 155 GLY A O 1
ATOM 1174 N N . SER A 1 156 ? -11.791 -13.095 15.861 1.00 95.88 156 SER A N 1
ATOM 1175 C CA . SER A 1 156 ? -10.435 -13.513 16.247 1.00 95.88 156 SER A CA 1
ATOM 1176 C C . SER A 1 156 ? -9.396 -12.967 15.272 1.00 95.88 156 SER A C 1
ATOM 1178 O O . SER A 1 156 ? -9.664 -12.857 14.078 1.00 95.88 156 SER A O 1
ATOM 1180 N N . MET A 1 157 ? -8.194 -12.657 15.760 1.00 96.38 157 MET A N 1
ATOM 1181 C CA . MET A 1 157 ? -7.083 -12.274 14.885 1.00 96.38 157 MET A CA 1
ATOM 1182 C C . MET A 1 157 ? -6.659 -13.468 14.026 1.00 96.38 157 MET A C 1
ATOM 1184 O O . MET A 1 157 ? -6.458 -14.569 14.544 1.00 96.38 157 MET A O 1
ATOM 1188 N N . ARG A 1 158 ? -6.506 -13.251 12.719 1.00 96.69 158 ARG A N 1
ATOM 1189 C CA . ARG A 1 158 ? -5.945 -14.235 11.787 1.00 96.69 158 ARG A CA 1
ATOM 1190 C C . ARG A 1 158 ? -4.735 -13.659 11.077 1.00 96.69 158 ARG A C 1
ATOM 1192 O O . ARG A 1 158 ? -4.721 -12.476 10.742 1.00 96.69 158 ARG A O 1
ATOM 1199 N N . ASN A 1 159 ? -3.775 -14.519 10.762 1.00 97.75 159 ASN A N 1
ATOM 1200 C CA . ASN A 1 159 ? -2.643 -14.129 9.935 1.00 97.75 159 ASN A CA 1
ATOM 1201 C C . ASN A 1 159 ? -3.101 -13.812 8.504 1.00 97.75 159 ASN A C 1
ATOM 1203 O O . ASN A 1 159 ? -4.018 -14.440 7.959 1.00 97.75 159 ASN A O 1
ATOM 1207 N N . VAL A 1 160 ? -2.435 -12.837 7.899 1.00 97.06 160 VAL A N 1
ATOM 1208 C CA . VAL A 1 160 ? -2.614 -12.427 6.509 1.00 97.06 160 VAL A CA 1
ATOM 1209 C C . VAL A 1 160 ? -1.269 -12.554 5.813 1.00 97.06 160 VAL A C 1
ATOM 1211 O O . VAL A 1 160 ? -0.239 -12.173 6.356 1.00 97.06 160 VAL A O 1
ATOM 1214 N N . THR A 1 161 ? -1.279 -13.104 4.602 1.00 97.31 161 THR A N 1
ATOM 1215 C CA . THR A 1 161 ? -0.129 -13.002 3.704 1.00 97.31 161 THR A CA 1
ATOM 1216 C C . THR A 1 161 ? -0.308 -11.746 2.856 1.00 97.31 161 THR A C 1
ATOM 1218 O O . THR A 1 161 ? -1.350 -11.651 2.195 1.00 97.31 161 THR A O 1
ATOM 1221 N N . PRO A 1 162 ? 0.661 -10.816 2.841 1.00 97.88 162 PRO A N 1
ATOM 1222 C CA . PRO A 1 162 ? 0.620 -9.644 1.975 1.00 97.88 162 PRO A CA 1
ATOM 1223 C C . PRO A 1 162 ? 0.367 -10.017 0.511 1.00 97.88 162 PRO A C 1
ATOM 1225 O O . PRO A 1 162 ? 0.825 -11.048 0.013 1.00 97.88 162 PRO A O 1
ATOM 1228 N N . VAL A 1 163 ? -0.377 -9.180 -0.200 1.00 97.75 163 VAL A N 1
ATOM 1229 C CA . VAL A 1 163 ? -0.733 -9.441 -1.598 1.00 97.75 163 VAL A CA 1
ATOM 1230 C C . VAL A 1 163 ? 0.475 -9.208 -2.502 1.00 97.75 163 VAL A C 1
ATOM 1232 O O . VAL A 1 163 ? 0.707 -9.985 -3.426 1.00 97.75 163 VAL A O 1
ATOM 1235 N N . MET A 1 164 ? 1.315 -8.219 -2.191 1.00 97.44 164 MET A N 1
ATOM 1236 C CA . MET A 1 164 ? 2.518 -7.937 -2.977 1.00 97.44 164 MET A CA 1
ATOM 1237 C C . MET A 1 164 ? 3.703 -8.851 -2.654 1.00 97.44 164 MET A C 1
ATOM 1239 O O . MET A 1 164 ? 4.729 -8.751 -3.319 1.00 97.44 164 MET A O 1
ATOM 1243 N N . SER A 1 165 ? 3.585 -9.775 -1.690 1.00 97.31 165 SER A N 1
ATOM 1244 C CA . SER A 1 165 ? 4.589 -10.840 -1.516 1.00 97.31 165 SER A CA 1
ATOM 1245 C C . SER A 1 165 ? 4.333 -12.043 -2.429 1.00 97.31 165 SER A C 1
ATOM 1247 O O . SER A 1 165 ? 5.033 -13.049 -2.347 1.00 97.31 165 SER A O 1
ATOM 1249 N N . ARG A 1 166 ? 3.288 -12.006 -3.268 1.00 97.88 166 ARG A N 1
ATOM 1250 C CA . ARG A 1 166 ? 2.993 -13.108 -4.186 1.00 97.88 166 ARG A CA 1
ATOM 1251 C C . ARG A 1 166 ? 3.974 -13.104 -5.358 1.00 97.88 166 ARG A C 1
ATOM 1253 O O . ARG A 1 166 ? 4.255 -12.027 -5.891 1.00 97.88 166 ARG A O 1
ATOM 1260 N N . PRO A 1 167 ? 4.480 -14.283 -5.761 1.00 98.06 167 PRO A N 1
ATOM 1261 C CA . PRO A 1 167 ? 5.377 -14.381 -6.897 1.00 98.06 167 PRO A CA 1
ATOM 1262 C C . PRO A 1 167 ? 4.617 -14.058 -8.182 1.00 98.06 167 PRO A C 1
ATOM 1264 O O . PRO A 1 167 ? 3.500 -14.542 -8.384 1.00 98.06 167 PRO A O 1
ATOM 1267 N N . VAL A 1 168 ? 5.227 -13.262 -9.053 1.00 98.12 168 VAL A N 1
ATOM 1268 C CA . VAL A 1 168 ? 4.685 -12.940 -10.377 1.00 98.12 168 VAL A CA 1
ATOM 1269 C C . VAL A 1 168 ? 5.634 -13.401 -11.466 1.00 98.12 168 VAL A C 1
ATOM 1271 O O . VAL A 1 168 ? 6.850 -13.449 -11.280 1.00 98.12 168 VAL A O 1
ATOM 1274 N N . ALA A 1 169 ? 5.074 -13.747 -12.621 1.00 97.06 169 ALA A N 1
ATOM 1275 C CA . ALA A 1 169 ? 5.864 -14.160 -13.767 1.00 97.06 169 ALA A CA 1
ATOM 1276 C C . ALA A 1 169 ? 5.243 -13.648 -15.063 1.00 97.06 169 ALA A C 1
ATOM 1278 O O . ALA A 1 169 ? 4.055 -13.832 -15.318 1.00 97.06 169 ALA A O 1
ATOM 1279 N N . PHE A 1 170 ? 6.066 -13.023 -15.897 1.00 97.44 170 PHE A N 1
ATOM 1280 C CA . PHE A 1 170 ? 5.693 -12.608 -17.242 1.00 97.44 170 PHE A CA 1
ATOM 1281 C C . PHE A 1 170 ? 6.947 -12.466 -18.113 1.00 97.44 170 PHE A C 1
ATOM 1283 O O . PHE A 1 170 ? 8.023 -12.135 -17.601 1.00 97.44 170 PHE A O 1
ATOM 1290 N N . PRO A 1 171 ? 6.839 -12.692 -19.437 1.00 97.56 171 PRO A N 1
ATOM 1291 C CA . PRO A 1 171 ? 7.998 -12.684 -20.319 1.00 97.56 171 PRO A CA 1
ATOM 1292 C C . PRO A 1 171 ? 8.764 -11.364 -20.271 1.00 97.56 171 PRO A C 1
ATOM 1294 O O . PRO A 1 171 ? 8.161 -10.286 -20.260 1.00 97.56 171 PRO A O 1
ATOM 1297 N N . TYR A 1 172 ? 10.089 -11.449 -20.328 1.00 97.75 172 TYR A N 1
ATOM 1298 C CA . TYR A 1 172 ? 10.944 -10.284 -20.509 1.00 97.75 172 TYR A CA 1
ATOM 1299 C C . TYR A 1 172 ? 10.692 -9.657 -21.884 1.00 97.75 172 TYR A C 1
ATOM 1301 O O . TYR A 1 172 ? 10.912 -10.303 -22.907 1.00 97.75 172 TYR A O 1
ATOM 1309 N N . ALA A 1 173 ? 10.198 -8.420 -21.910 1.00 97.19 173 ALA A N 1
ATOM 1310 C CA . ALA A 1 173 ? 9.969 -7.679 -23.148 1.00 97.19 173 ALA A CA 1
ATOM 1311 C C . ALA A 1 173 ? 9.942 -6.168 -22.892 1.00 97.19 173 ALA A C 1
ATOM 1313 O O . ALA A 1 173 ? 9.760 -5.722 -21.758 1.00 97.19 173 ALA A O 1
ATOM 1314 N N . GLU A 1 174 ? 10.096 -5.394 -23.964 1.00 96.12 174 GLU A N 1
ATOM 1315 C CA . GLU A 1 174 ? 9.827 -3.958 -23.967 1.00 96.12 174 GLU A CA 1
ATOM 1316 C C . GLU A 1 174 ? 8.312 -3.720 -24.074 1.00 96.12 174 GLU A C 1
ATOM 1318 O O . GLU A 1 174 ? 7.665 -4.232 -24.990 1.00 96.12 174 GLU A O 1
ATOM 1323 N N . ARG A 1 175 ? 7.740 -2.964 -23.134 1.00 94.50 175 ARG A N 1
ATOM 1324 C CA . ARG A 1 175 ? 6.307 -2.625 -23.075 1.00 94.50 175 ARG A CA 1
ATOM 1325 C C . ARG A 1 175 ? 6.118 -1.198 -22.581 1.00 94.50 175 ARG A C 1
ATOM 1327 O O . ARG A 1 175 ? 7.054 -0.623 -22.028 1.00 94.50 175 ARG A O 1
ATOM 1334 N N . SER A 1 176 ? 4.915 -0.644 -22.730 1.00 91.81 176 SER A N 1
ATOM 1335 C CA . SER A 1 176 ? 4.575 0.588 -22.015 1.00 91.81 176 SER A CA 1
ATOM 1336 C C . SER A 1 176 ? 4.627 0.354 -20.498 1.00 91.81 176 SER A C 1
ATOM 1338 O O . SER A 1 176 ? 4.468 -0.777 -20.011 1.00 91.81 176 SER A O 1
ATOM 1340 N N . VAL A 1 177 ? 4.853 1.417 -19.726 1.00 90.44 177 VAL A N 1
ATOM 1341 C CA . VAL A 1 177 ? 4.792 1.349 -18.256 1.00 90.44 177 VAL A CA 1
ATOM 1342 C C . VAL A 1 177 ? 3.420 0.857 -17.790 1.00 90.44 177 VAL A C 1
ATOM 1344 O O . VAL A 1 177 ? 3.347 0.029 -16.881 1.00 90.44 177 VAL A O 1
ATOM 1347 N N . LEU A 1 178 ? 2.343 1.319 -18.432 1.00 90.38 178 LEU A N 1
ATOM 1348 C CA . LEU A 1 178 ? 0.978 0.949 -18.068 1.00 90.38 178 LEU A CA 1
ATOM 1349 C C . LEU A 1 178 ? 0.698 -0.537 -18.324 1.00 90.38 178 LEU A C 1
ATOM 1351 O O . LEU A 1 178 ? 0.201 -1.212 -17.426 1.00 90.38 178 LEU A O 1
ATOM 1355 N N . ASP A 1 179 ? 1.091 -1.069 -19.484 1.00 92.88 179 ASP A N 1
ATOM 1356 C CA . ASP A 1 179 ? 0.945 -2.501 -19.787 1.00 92.88 179 ASP A CA 1
ATOM 1357 C C . ASP A 1 179 ? 1.761 -3.360 -18.819 1.00 92.88 179 ASP A C 1
ATOM 1359 O O . ASP A 1 179 ? 1.329 -4.431 -18.398 1.00 92.88 179 ASP A O 1
ATOM 1363 N N . THR A 1 180 ? 2.949 -2.887 -18.437 1.00 95.06 180 THR A N 1
ATOM 1364 C CA . THR A 1 180 ? 3.797 -3.586 -17.466 1.00 95.06 180 THR A CA 1
ATOM 1365 C C . THR A 1 180 ? 3.144 -3.616 -16.084 1.00 95.06 180 THR A C 1
ATOM 1367 O O . THR A 1 180 ? 3.117 -4.668 -15.450 1.00 95.06 180 THR A O 1
ATOM 1370 N N . LEU A 1 181 ? 2.571 -2.498 -15.623 1.00 95.06 181 LEU A N 1
ATOM 1371 C CA . LEU A 1 181 ? 1.802 -2.454 -14.374 1.00 95.06 181 LEU A CA 1
ATOM 1372 C C . LEU A 1 181 ? 0.575 -3.358 -14.431 1.00 95.06 181 LEU A C 1
ATOM 1374 O O . LEU A 1 181 ? 0.314 -4.070 -13.462 1.00 95.06 181 LEU A O 1
ATOM 1378 N N . GLN A 1 182 ? -0.138 -3.358 -15.560 1.00 95.50 182 GLN A N 1
ATOM 1379 C CA . GLN A 1 182 ? -1.306 -4.206 -15.765 1.00 95.50 182 GLN A CA 1
ATOM 1380 C C . GLN A 1 182 ? -0.933 -5.692 -15.661 1.00 95.50 182 GLN A C 1
ATOM 1382 O O . GLN A 1 182 ? -1.563 -6.427 -14.907 1.00 95.50 182 GLN A O 1
ATOM 1387 N N . LEU A 1 183 ? 0.159 -6.117 -16.309 1.00 96.88 183 LEU A N 1
ATOM 1388 C CA . LEU A 1 183 ? 0.672 -7.487 -16.193 1.00 96.88 183 LEU A CA 1
ATOM 1389 C C . LEU A 1 183 ? 1.016 -7.873 -14.751 1.00 96.88 183 LEU A C 1
ATOM 1391 O O . LEU A 1 183 ? 0.742 -9.000 -14.337 1.00 96.88 183 LEU A O 1
ATOM 1395 N N . ILE A 1 184 ? 1.600 -6.952 -13.977 1.00 97.81 184 ILE A N 1
ATOM 1396 C CA . ILE A 1 184 ? 1.907 -7.198 -12.565 1.00 97.81 184 ILE A CA 1
ATOM 1397 C C . ILE A 1 184 ? 0.609 -7.408 -11.776 1.00 97.81 184 ILE A C 1
ATOM 1399 O O . ILE A 1 184 ? 0.480 -8.430 -11.105 1.00 97.81 184 ILE A O 1
ATOM 1403 N N . VAL A 1 185 ? -0.365 -6.491 -11.859 1.00 97.56 185 VAL A N 1
ATOM 1404 C CA . VAL A 1 185 ? -1.611 -6.613 -11.075 1.00 97.56 185 VAL A CA 1
ATOM 1405 C C . VAL A 1 185 ? -2.467 -7.803 -11.508 1.00 97.56 185 VAL A C 1
ATOM 1407 O O . VAL A 1 185 ? -3.065 -8.453 -10.649 1.00 97.56 185 VAL A O 1
ATOM 1410 N N . ASP A 1 186 ? -2.472 -8.154 -12.795 1.00 97.81 186 ASP A N 1
ATOM 1411 C CA . ASP A 1 186 ? -3.164 -9.342 -13.305 1.00 97.81 186 ASP A CA 1
ATOM 1412 C C . ASP A 1 186 ? -2.514 -10.622 -12.773 1.00 97.81 186 ASP A C 1
ATOM 1414 O O . ASP A 1 186 ? -3.203 -11.496 -12.238 1.00 97.81 186 ASP A O 1
ATOM 1418 N N . SER A 1 187 ? -1.180 -10.709 -12.832 1.00 97.94 187 SER A N 1
ATOM 1419 C CA . SER A 1 187 ? -0.439 -11.851 -12.293 1.00 97.94 187 SER A CA 1
ATOM 1420 C C . SER A 1 187 ? -0.636 -11.986 -10.781 1.00 97.94 187 SER A C 1
ATOM 1422 O O . SER A 1 187 ? -0.867 -13.095 -10.296 1.00 97.94 187 SER A O 1
ATOM 1424 N N . VAL A 1 188 ? -0.588 -10.884 -10.023 1.00 98.00 188 VAL A N 1
ATOM 1425 C CA . VAL A 1 188 ? -0.862 -10.899 -8.576 1.00 98.00 188 VAL A CA 1
ATOM 1426 C C . VAL A 1 188 ? -2.291 -11.338 -8.301 1.00 98.00 188 VAL A C 1
ATOM 1428 O O . VAL A 1 188 ? -2.514 -12.144 -7.397 1.00 98.00 188 VAL A O 1
ATOM 1431 N N . SER A 1 189 ? -3.262 -10.847 -9.072 1.00 98.25 189 SER A N 1
ATOM 1432 C CA . SER A 1 189 ? -4.664 -11.225 -8.895 1.00 98.25 189 SER A CA 1
ATOM 1433 C C . SER A 1 189 ? -4.865 -12.722 -9.093 1.00 98.25 189 SER A C 1
ATOM 1435 O O . SER A 1 189 ? -5.495 -13.388 -8.271 1.00 98.25 189 SER A O 1
ATOM 1437 N N . GLN A 1 190 ? -4.264 -13.267 -10.151 1.00 97.81 190 GLN A N 1
ATOM 1438 C CA . GLN A 1 190 ? -4.329 -14.686 -10.471 1.00 97.81 190 GLN A CA 1
ATOM 1439 C C . GLN A 1 190 ? -3.702 -15.555 -9.372 1.00 97.81 190 GLN A C 1
ATOM 1441 O O . GLN A 1 190 ? -4.291 -16.560 -8.980 1.00 97.81 190 GLN A O 1
ATOM 1446 N N . VAL A 1 191 ? -2.525 -15.177 -8.864 1.00 97.69 191 VAL A N 1
ATOM 1447 C CA . VAL A 1 191 ? -1.781 -15.980 -7.877 1.00 97.69 191 VAL A CA 1
ATOM 1448 C C . VAL A 1 191 ? -2.348 -15.833 -6.462 1.00 97.69 191 VAL A C 1
ATOM 1450 O O . VAL A 1 191 ? -2.358 -16.795 -5.695 1.00 97.69 191 VAL A O 1
ATOM 1453 N N . SER A 1 192 ? -2.822 -14.642 -6.092 1.00 96.75 192 SER A N 1
ATOM 1454 C CA . SER A 1 192 ? -3.394 -14.385 -4.764 1.00 96.75 192 SER A CA 1
ATOM 1455 C C . SER A 1 192 ? -4.831 -14.886 -4.615 1.00 96.75 192 SER A C 1
ATOM 1457 O O . SER A 1 192 ? -5.276 -15.106 -3.489 1.00 96.75 192 SER A O 1
ATOM 1459 N N . GLY A 1 193 ? -5.568 -15.029 -5.723 1.00 96.56 193 GLY A N 1
ATOM 1460 C CA . GLY A 1 193 ? -7.012 -15.265 -5.708 1.00 96.56 193 GLY A CA 1
ATOM 1461 C C . GLY A 1 193 ? -7.830 -14.046 -5.260 1.00 96.56 193 GLY A C 1
ATOM 1462 O O . GLY A 1 193 ? -9.037 -14.165 -5.053 1.00 96.56 193 GLY A O 1
ATOM 1463 N N . VAL A 1 194 ? -7.194 -12.881 -5.103 1.00 96.00 194 VAL A N 1
ATOM 1464 C CA . VAL A 1 194 ? -7.835 -11.618 -4.730 1.00 96.00 194 VAL A CA 1
ATOM 1465 C C . VAL A 1 194 ? -7.777 -10.676 -5.917 1.00 96.00 194 VAL A C 1
ATOM 1467 O O . VAL A 1 194 ? -6.747 -10.548 -6.566 1.00 96.00 194 VAL A O 1
ATOM 1470 N N . ARG A 1 195 ? -8.874 -9.980 -6.210 1.00 97.94 195 ARG A N 1
ATOM 1471 C CA . ARG A 1 195 ? -8.884 -9.007 -7.301 1.00 97.94 195 ARG A CA 1
ATOM 1472 C C . ARG A 1 195 ? -8.009 -7.805 -6.940 1.00 97.94 195 ARG A C 1
ATOM 1474 O O . ARG A 1 195 ? -8.254 -7.160 -5.923 1.00 97.94 195 ARG A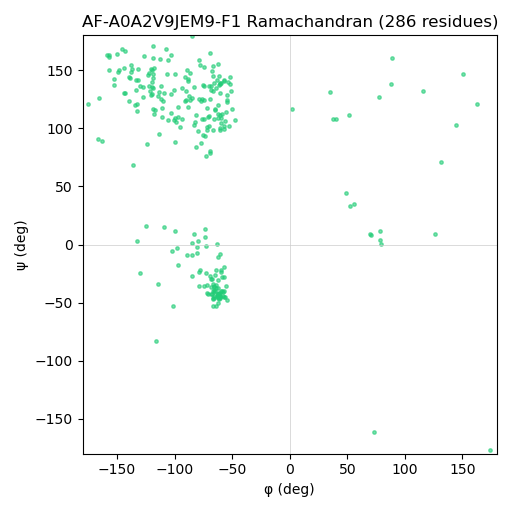 O 1
ATOM 1481 N N . VAL A 1 196 ? -7.042 -7.483 -7.793 1.00 98.38 196 VAL A N 1
ATOM 1482 C CA . VAL A 1 196 ? -6.200 -6.286 -7.711 1.00 98.38 196 VAL A CA 1
ATOM 1483 C C . VAL A 1 196 ? -6.384 -5.473 -8.985 1.00 98.38 196 VAL A C 1
ATOM 1485 O O . VAL A 1 196 ? -6.278 -6.004 -10.086 1.00 98.38 196 VAL A O 1
ATOM 1488 N N . LEU A 1 197 ? -6.678 -4.184 -8.845 1.00 97.00 197 LEU A N 1
ATOM 1489 C CA . LEU A 1 197 ? -6.865 -3.259 -9.958 1.00 97.00 197 LEU A CA 1
ATOM 1490 C C . LEU A 1 197 ? -5.906 -2.084 -9.835 1.00 97.00 197 LEU A C 1
ATOM 1492 O O . LEU A 1 197 ? -5.627 -1.612 -8.734 1.00 97.00 197 LEU A O 1
ATOM 1496 N N . LEU A 1 198 ? -5.444 -1.571 -10.970 1.00 94.62 198 LEU A N 1
ATOM 1497 C CA . LEU A 1 198 ? -4.739 -0.298 -11.012 1.00 94.62 198 LEU A CA 1
ATOM 1498 C C . LEU A 1 198 ? -5.755 0.847 -10.889 1.00 94.62 198 LEU A C 1
ATOM 1500 O O . LEU A 1 198 ? -6.715 0.908 -11.655 1.00 94.62 198 LEU A O 1
ATOM 1504 N N . LEU A 1 199 ? -5.555 1.742 -9.921 1.00 91.44 199 LEU A N 1
ATOM 1505 C CA . LEU A 1 199 ? -6.426 2.895 -9.685 1.00 91.44 199 LEU A CA 1
ATOM 1506 C C . LEU A 1 199 ? -5.831 4.187 -10.234 1.00 91.44 199 LEU A C 1
ATOM 1508 O O . LEU A 1 199 ? -6.499 4.920 -10.958 1.00 91.44 199 LEU A O 1
ATOM 1512 N N . SER A 1 200 ? -4.591 4.496 -9.856 1.00 84.19 200 SER A N 1
ATOM 1513 C CA . SER A 1 200 ? -3.957 5.755 -10.239 1.00 84.19 200 SER A CA 1
ATOM 1514 C C . SER A 1 200 ? -2.452 5.616 -10.385 1.00 84.19 200 SER A C 1
ATOM 1516 O O . SER A 1 200 ? -1.790 4.875 -9.660 1.00 84.19 200 SER A O 1
ATOM 1518 N N . THR A 1 201 ? -1.891 6.406 -11.287 1.00 79.69 201 THR A N 1
ATOM 1519 C CA . THR A 1 201 ? -0.447 6.495 -11.496 1.00 79.69 201 THR A CA 1
ATOM 1520 C C . THR A 1 201 ? -0.069 7.950 -11.709 1.00 79.69 201 THR A C 1
ATOM 1522 O O . THR A 1 201 ? -0.821 8.638 -12.390 1.00 79.69 201 THR A O 1
ATOM 1525 N N . PRO A 1 202 ? 1.082 8.447 -11.233 1.00 69.88 202 PRO A N 1
ATOM 1526 C CA . PRO A 1 202 ? 1.427 9.863 -11.349 1.00 69.88 202 PRO A CA 1
ATOM 1527 C C . PRO A 1 202 ? 1.818 10.288 -12.776 1.00 69.88 202 PRO A C 1
ATOM 1529 O O . PRO A 1 202 ? 2.213 11.431 -12.988 1.00 69.88 202 PRO A O 1
ATOM 1532 N N . PHE A 1 203 ? 1.685 9.407 -13.773 1.00 66.56 203 PHE A N 1
ATOM 1533 C CA . PHE A 1 203 ? 2.062 9.652 -15.168 1.00 66.56 203 PHE A CA 1
ATOM 1534 C C . PHE A 1 203 ? 1.114 10.599 -15.931 1.00 66.56 203 PHE A C 1
ATOM 1536 O O . PHE A 1 203 ? 1.227 10.721 -17.147 1.00 66.56 203 PHE A O 1
ATOM 1543 N N . HIS A 1 204 ? 0.219 11.319 -15.241 1.00 52.59 204 HIS A N 1
ATOM 1544 C CA . HIS A 1 204 ? -0.772 12.237 -15.832 1.00 52.59 204 HIS A CA 1
ATOM 1545 C C . HIS A 1 204 ? -0.177 13.443 -16.596 1.00 52.59 204 HIS A C 1
ATOM 1547 O O . HIS A 1 204 ? -0.938 14.253 -17.117 1.00 52.59 204 HIS A O 1
ATOM 1553 N N . TYR A 1 205 ? 1.152 13.582 -16.677 1.00 47.34 205 TYR A N 1
ATOM 1554 C CA . TYR A 1 205 ? 1.819 14.770 -17.228 1.00 47.34 205 TYR A CA 1
ATOM 1555 C C . TYR A 1 205 ? 2.952 14.481 -18.228 1.00 47.34 205 TYR A C 1
ATOM 1557 O O . TYR A 1 205 ? 3.577 15.425 -18.710 1.00 47.34 205 TYR A O 1
ATOM 1565 N N . SER A 1 206 ? 3.209 13.214 -18.574 1.00 48.16 206 SER A N 1
ATOM 1566 C CA . SER A 1 206 ? 4.027 12.889 -19.753 1.00 48.16 206 SER A CA 1
ATOM 1567 C C . SER A 1 206 ? 3.109 12.928 -20.981 1.00 48.16 206 SER A C 1
ATOM 1569 O O . SER A 1 206 ? 1.996 12.406 -20.897 1.00 48.16 206 SER A O 1
ATOM 1571 N N . PRO A 1 207 ? 3.505 13.527 -22.120 1.00 49.12 207 PRO A N 1
ATOM 1572 C CA . PRO A 1 207 ? 2.652 13.589 -23.306 1.00 49.12 207 PRO A CA 1
ATOM 1573 C C . PRO A 1 207 ? 2.266 12.209 -23.862 1.00 49.12 207 PRO A C 1
ATOM 1575 O O . PRO A 1 207 ? 1.416 12.150 -24.749 1.00 49.12 207 PRO A O 1
ATOM 1578 N N . SER A 1 208 ? 2.845 11.107 -23.365 1.00 54.53 208 SER A N 1
ATOM 1579 C CA . SER A 1 208 ? 2.415 9.745 -23.688 1.00 54.53 208 SER A CA 1
ATOM 1580 C C . SER A 1 208 ? 2.955 8.703 -22.683 1.00 54.53 208 SER A C 1
ATOM 1582 O O . SER A 1 208 ? 3.990 8.088 -22.927 1.00 54.53 208 SER A O 1
ATOM 1584 N N . PRO A 1 209 ? 2.248 8.406 -21.578 1.00 56.34 209 PRO A N 1
ATOM 1585 C CA . PRO A 1 209 ? 2.535 7.220 -20.755 1.00 56.34 209 PRO A CA 1
ATOM 1586 C C . PRO A 1 209 ? 2.463 5.895 -21.543 1.00 56.34 209 PRO A C 1
ATOM 1588 O O . PRO A 1 209 ? 3.052 4.899 -21.130 1.00 56.34 209 PRO A O 1
ATOM 1591 N N . GLU A 1 210 ? 1.790 5.887 -22.700 1.00 58.75 210 GLU A N 1
ATOM 1592 C CA . GLU A 1 210 ? 1.813 4.785 -23.674 1.00 58.75 210 GLU A CA 1
ATOM 1593 C C . GLU A 1 210 ? 3.148 4.683 -24.442 1.00 58.75 210 GLU A C 1
ATOM 1595 O O . GLU A 1 210 ? 3.503 3.605 -24.917 1.00 58.75 210 GLU A O 1
ATOM 1600 N N . THR A 1 211 ? 3.913 5.777 -24.557 1.00 61.91 211 THR A N 1
ATOM 1601 C CA . THR A 1 211 ? 5.229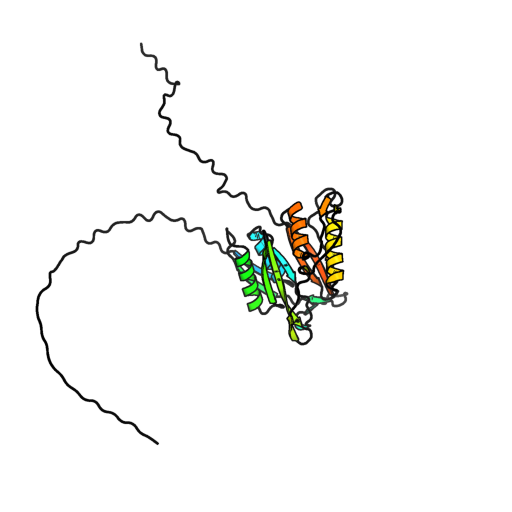 5.788 -25.223 1.00 61.91 211 THR A CA 1
ATOM 1602 C C . THR A 1 211 ? 6.399 5.653 -24.263 1.00 61.91 211 THR A C 1
ATOM 1604 O O . THR A 1 211 ? 7.493 5.318 -24.713 1.00 61.91 211 THR A O 1
ATOM 1607 N N . ASP A 1 212 ? 6.199 5.903 -22.967 1.00 78.19 212 ASP A N 1
ATOM 1608 C CA . ASP A 1 212 ? 7.221 5.628 -21.962 1.00 78.19 212 ASP A CA 1
ATOM 1609 C C . ASP A 1 212 ? 7.340 4.109 -21.825 1.00 78.19 212 ASP A C 1
ATOM 1611 O O . ASP A 1 212 ? 6.481 3.424 -21.260 1.00 78.19 212 ASP A O 1
ATOM 1615 N N . LYS A 1 213 ? 8.392 3.570 -22.442 1.00 88.25 213 LYS A N 1
ATOM 1616 C CA . LYS A 1 213 ? 8.637 2.135 -22.502 1.00 88.25 213 LYS A CA 1
ATOM 1617 C C . LYS A 1 213 ? 9.654 1.694 -21.469 1.00 88.25 213 LYS A C 1
ATOM 1619 O O . LYS A 1 213 ? 10.620 2.389 -21.165 1.00 88.25 213 LYS A O 1
ATOM 1624 N N . VAL A 1 214 ? 9.458 0.480 -20.982 1.00 92.44 214 VAL A N 1
ATOM 1625 C CA . VAL A 1 214 ? 10.364 -0.208 -20.072 1.00 92.44 214 VAL A CA 1
ATOM 1626 C C . VAL A 1 214 ? 10.611 -1.620 -20.572 1.00 92.44 214 VAL A C 1
ATOM 1628 O O . VAL A 1 214 ? 9.701 -2.300 -21.045 1.00 92.44 214 VAL A O 1
ATOM 1631 N N . THR A 1 215 ? 11.848 -2.083 -20.422 1.00 95.69 215 THR A N 1
ATOM 1632 C CA . THR A 1 215 ? 12.202 -3.485 -20.649 1.00 95.69 215 THR A CA 1
ATOM 1633 C C . THR A 1 215 ? 12.302 -4.183 -19.301 1.00 95.69 215 THR A C 1
ATOM 1635 O O . THR A 1 215 ? 13.226 -3.920 -18.515 1.00 95.69 215 THR A O 1
ATOM 1638 N N . LEU A 1 216 ? 11.311 -5.028 -19.014 1.00 96.56 216 LEU A N 1
ATOM 1639 C CA . LEU A 1 216 ? 11.162 -5.748 -17.752 1.00 96.56 216 LEU A CA 1
ATOM 1640 C C . LEU A 1 216 ? 10.484 -7.108 -17.988 1.00 96.56 216 LEU A C 1
ATOM 1642 O O . LEU A 1 216 ? 9.677 -7.288 -18.903 1.00 96.56 216 LEU A O 1
ATOM 1646 N N . GLY A 1 217 ? 10.826 -8.069 -17.140 1.00 97.06 217 GLY A N 1
ATOM 1647 C CA . GLY A 1 217 ? 10.195 -9.379 -17.022 1.00 97.06 217 GLY A CA 1
ATOM 1648 C C . GLY A 1 217 ? 10.225 -9.811 -15.562 1.00 97.06 217 GLY A C 1
ATOM 1649 O O . GLY A 1 217 ? 10.927 -9.192 -14.761 1.00 97.06 217 GLY A O 1
ATOM 1650 N N . ALA A 1 218 ? 9.490 -10.867 -15.242 1.00 98.00 218 ALA A N 1
ATOM 1651 C CA . ALA A 1 218 ? 9.534 -11.515 -13.937 1.00 98.00 218 ALA A CA 1
ATOM 1652 C C . ALA A 1 218 ? 9.482 -13.036 -14.122 1.00 98.00 218 ALA A C 1
ATOM 1654 O O . ALA A 1 218 ? 8.813 -13.542 -15.026 1.00 98.00 218 ALA A O 1
ATOM 1655 N N . THR A 1 219 ? 10.201 -13.762 -13.278 1.00 97.44 219 THR A N 1
ATOM 1656 C CA . THR A 1 219 ? 10.367 -15.220 -13.315 1.00 97.44 219 THR A CA 1
ATOM 1657 C C . THR A 1 219 ? 9.984 -15.902 -11.998 1.00 97.44 219 THR A C 1
ATOM 1659 O O . THR A 1 219 ? 10.301 -17.072 -11.796 1.00 97.44 219 THR A O 1
ATOM 1662 N N . GLY A 1 220 ? 9.257 -15.203 -11.123 1.00 97.12 220 GLY A N 1
ATOM 1663 C CA . GLY A 1 220 ? 8.798 -15.709 -9.827 1.00 97.12 220 GLY A CA 1
ATOM 1664 C C . GLY A 1 220 ? 9.179 -14.824 -8.640 1.00 97.12 220 GLY A C 1
ATOM 1665 O O . GLY A 1 220 ? 8.998 -15.239 -7.498 1.00 97.12 220 GLY A O 1
ATOM 1666 N N . GLU A 1 221 ? 9.710 -13.626 -8.878 1.00 97.62 221 GLU A N 1
ATOM 1667 C CA . GLU A 1 221 ? 9.988 -12.637 -7.841 1.00 97.62 221 GLU A CA 1
ATOM 1668 C C . GLU A 1 221 ? 8.686 -12.124 -7.209 1.00 97.62 221 GLU A C 1
ATOM 1670 O O . GLU A 1 221 ? 7.628 -12.102 -7.845 1.00 97.62 221 GLU A O 1
ATOM 1675 N N . GLU A 1 222 ? 8.760 -11.668 -5.956 1.00 97.12 222 GLU A N 1
ATOM 1676 C CA . GLU A 1 222 ? 7.620 -11.025 -5.302 1.00 97.12 222 GLU A CA 1
ATOM 1677 C C . GLU A 1 222 ? 7.182 -9.768 -6.061 1.00 97.12 222 GLU A C 1
ATOM 1679 O O . GLU A 1 222 ? 8.009 -8.948 -6.471 1.00 97.12 222 GLU A O 1
ATOM 1684 N N . ALA A 1 223 ? 5.873 -9.556 -6.183 1.00 97.44 223 ALA A N 1
ATOM 1685 C CA . ALA A 1 223 ? 5.330 -8.397 -6.882 1.00 97.44 223 ALA A CA 1
ATOM 1686 C C . ALA A 1 223 ? 5.851 -7.053 -6.348 1.00 97.44 223 ALA A C 1
ATOM 1688 O O . ALA A 1 223 ? 6.119 -6.155 -7.145 1.00 97.44 223 ALA A O 1
ATOM 1689 N N . ARG A 1 224 ? 6.075 -6.918 -5.030 1.00 95.31 224 ARG A N 1
ATOM 1690 C CA . ARG A 1 224 ? 6.677 -5.716 -4.419 1.00 95.31 224 ARG A CA 1
ATOM 1691 C C . ARG A 1 224 ? 8.056 -5.407 -5.009 1.00 95.31 224 ARG A C 1
ATOM 1693 O O . ARG A 1 224 ? 8.359 -4.251 -5.291 1.00 95.31 224 ARG A O 1
ATOM 1700 N N . VAL A 1 225 ? 8.861 -6.443 -5.251 1.00 94.56 225 VAL A N 1
ATOM 1701 C CA . VAL A 1 225 ? 10.212 -6.330 -5.814 1.00 94.56 225 VAL A CA 1
ATOM 1702 C C . VAL A 1 225 ? 10.122 -5.961 -7.290 1.00 94.56 225 VAL A C 1
ATOM 1704 O O . VAL A 1 225 ? 10.850 -5.091 -7.761 1.00 94.56 225 VAL A O 1
ATOM 1707 N N . VAL A 1 226 ? 9.186 -6.564 -8.025 1.00 96.25 226 VAL A N 1
ATOM 1708 C CA . VAL A 1 226 ? 8.973 -6.243 -9.442 1.00 96.25 226 VAL A CA 1
ATOM 1709 C C . VAL A 1 226 ? 8.484 -4.800 -9.623 1.00 96.25 226 VAL A C 1
ATOM 1711 O O . VAL A 1 226 ? 8.974 -4.105 -10.514 1.00 96.25 226 VAL A O 1
ATOM 1714 N N . ILE A 1 227 ? 7.596 -4.307 -8.751 1.00 95.06 227 ILE A N 1
ATOM 1715 C CA . ILE A 1 227 ? 7.187 -2.893 -8.721 1.00 95.06 227 ILE A CA 1
ATOM 1716 C C . ILE A 1 227 ? 8.384 -1.993 -8.399 1.00 95.06 227 ILE A C 1
ATOM 1718 O O . ILE A 1 227 ? 8.587 -1.004 -9.100 1.00 95.06 227 ILE A O 1
ATOM 1722 N N . ALA A 1 228 ? 9.204 -2.338 -7.400 1.00 92.62 228 ALA A N 1
ATOM 1723 C CA . ALA A 1 228 ? 10.408 -1.577 -7.061 1.00 92.62 228 ALA A CA 1
ATOM 1724 C C . ALA A 1 228 ? 11.370 -1.462 -8.263 1.00 92.62 228 ALA A C 1
ATOM 1726 O O . ALA A 1 228 ? 11.825 -0.368 -8.600 1.00 92.62 228 ALA A O 1
ATOM 1727 N N . ASN A 1 229 ? 11.600 -2.567 -8.978 1.00 92.81 229 ASN A N 1
ATOM 1728 C CA . ASN A 1 229 ? 12.429 -2.606 -10.186 1.00 92.81 229 ASN A CA 1
ATOM 1729 C C . ASN A 1 229 ? 11.851 -1.774 -11.337 1.00 92.81 229 ASN A C 1
ATOM 1731 O O . ASN A 1 229 ? 12.605 -1.191 -12.120 1.00 92.81 229 ASN A O 1
ATOM 1735 N N . LEU A 1 230 ? 10.523 -1.728 -11.460 1.00 92.69 230 LEU A N 1
ATOM 1736 C CA . LEU A 1 230 ? 9.850 -0.886 -12.438 1.00 92.69 230 LEU A CA 1
ATOM 1737 C C . LEU A 1 230 ? 10.051 0.597 -12.113 1.00 92.69 230 LEU A C 1
ATOM 1739 O O . LEU A 1 230 ? 10.511 1.349 -12.970 1.00 92.69 230 LEU A O 1
ATOM 1743 N N . VAL A 1 231 ? 9.743 1.024 -10.885 1.00 90.06 231 VAL A N 1
ATOM 1744 C CA . VAL A 1 231 ? 9.813 2.449 -10.521 1.00 90.06 231 VAL A CA 1
ATOM 1745 C C . VAL A 1 231 ? 11.249 2.970 -10.485 1.00 90.06 231 VAL A C 1
ATOM 1747 O O . VAL A 1 2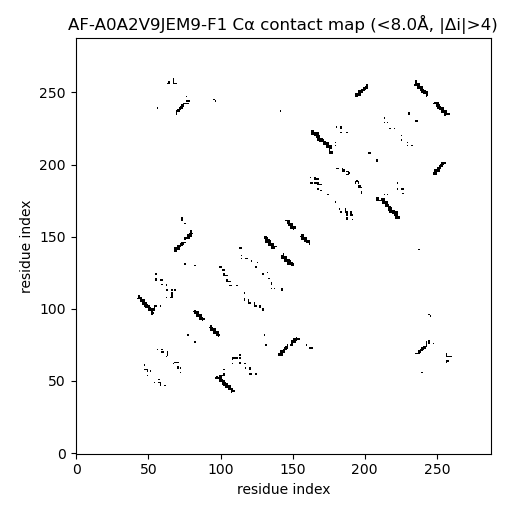31 ? 11.481 4.120 -10.849 1.00 90.06 231 VAL A O 1
ATOM 1750 N N . ALA A 1 232 ? 12.235 2.118 -10.179 1.00 88.19 232 ALA A N 1
ATOM 1751 C CA . ALA A 1 232 ? 13.657 2.459 -10.259 1.00 88.19 232 ALA A CA 1
ATOM 1752 C C . ALA A 1 232 ? 14.117 2.866 -11.675 1.00 88.19 232 ALA A C 1
ATOM 1754 O O . ALA A 1 232 ? 15.107 3.583 -11.813 1.00 88.19 232 ALA A O 1
ATOM 1755 N N . LYS A 1 233 ? 13.404 2.442 -12.729 1.00 88.19 233 LYS A N 1
ATOM 1756 C CA . LYS A 1 233 ? 13.668 2.839 -14.126 1.00 88.19 233 LYS A CA 1
ATOM 1757 C C . LYS A 1 233 ? 13.013 4.167 -14.515 1.00 88.19 233 LYS A C 1
ATOM 1759 O O . LYS A 1 233 ? 13.260 4.651 -15.615 1.00 88.19 233 LYS A O 1
ATOM 1764 N N . LEU A 1 234 ? 12.157 4.719 -13.656 1.00 86.00 234 LEU A N 1
ATOM 1765 C CA . LEU A 1 234 ? 11.323 5.882 -13.947 1.00 86.00 234 LEU A CA 1
ATOM 1766 C C . LEU A 1 234 ? 11.719 7.052 -13.044 1.00 86.00 234 LEU A C 1
ATOM 1768 O O . LEU A 1 234 ? 12.495 7.920 -13.433 1.00 86.00 234 LEU A O 1
ATOM 1772 N N . ALA A 1 235 ? 11.191 7.066 -11.824 1.00 84.38 235 ALA A N 1
ATOM 1773 C CA . ALA A 1 235 ? 11.451 8.074 -10.810 1.00 84.38 235 ALA A CA 1
ATOM 1774 C C . ALA A 1 235 ? 11.166 7.474 -9.423 1.00 84.38 235 ALA A C 1
ATOM 1776 O O . ALA A 1 235 ? 10.426 6.491 -9.330 1.00 84.38 235 ALA A O 1
ATOM 1777 N N . PRO A 1 236 ? 11.683 8.072 -8.334 1.00 86.31 236 PRO A N 1
ATOM 1778 C CA . PRO A 1 236 ? 11.332 7.661 -6.980 1.00 86.31 236 PRO A CA 1
ATOM 1779 C C . PRO A 1 236 ? 9.815 7.703 -6.762 1.00 86.31 236 PRO A C 1
ATOM 1781 O O . PRO A 1 236 ? 9.183 8.763 -6.785 1.00 86.31 236 PRO A O 1
ATOM 1784 N N . MET A 1 237 ? 9.229 6.530 -6.557 1.00 91.31 237 MET A N 1
ATOM 1785 C CA . MET A 1 237 ? 7.803 6.347 -6.315 1.00 91.31 237 MET A CA 1
ATOM 1786 C C . MET A 1 237 ? 7.611 5.325 -5.207 1.00 91.31 237 MET A C 1
ATOM 1788 O O . MET A 1 237 ? 8.451 4.452 -4.994 1.00 91.31 237 MET A O 1
ATOM 1792 N N . SER A 1 238 ? 6.478 5.430 -4.533 1.00 95.19 238 SER A N 1
ATOM 1793 C CA . SER A 1 238 ? 5.960 4.390 -3.659 1.00 95.19 238 SER A CA 1
ATOM 1794 C C . SER A 1 238 ? 4.608 3.905 -4.158 1.00 95.19 238 SER A C 1
ATOM 1796 O O . SER A 1 238 ? 4.019 4.498 -5.067 1.00 95.19 238 SER A O 1
ATOM 1798 N N . TYR A 1 239 ? 4.101 2.829 -3.566 1.00 96.25 239 TYR A N 1
ATOM 1799 C CA . TYR A 1 239 ? 2.755 2.351 -3.837 1.00 96.25 239 TYR A CA 1
ATOM 1800 C C . TYR A 1 239 ? 1.850 2.374 -2.601 1.00 96.25 239 TYR A C 1
ATOM 1802 O O . TYR A 1 239 ? 2.284 2.227 -1.455 1.00 96.25 239 TYR A O 1
ATOM 1810 N N . ARG A 1 240 ? 0.550 2.533 -2.845 1.00 97.75 240 ARG A N 1
ATOM 1811 C CA . ARG A 1 240 ? -0.532 2.222 -1.905 1.00 97.75 240 ARG A CA 1
ATOM 1812 C C . ARG A 1 240 ? -1.343 1.084 -2.489 1.00 97.75 240 ARG A C 1
ATOM 1814 O O . ARG A 1 240 ? -1.791 1.183 -3.628 1.00 97.75 240 ARG A O 1
ATOM 1821 N N . LEU A 1 241 ? -1.546 0.032 -1.712 1.00 98.44 241 LEU A N 1
ATOM 1822 C CA . LEU A 1 241 ? -2.456 -1.049 -2.042 1.00 98.44 241 LEU A CA 1
ATOM 1823 C C . LEU A 1 241 ? -3.605 -1.038 -1.036 1.00 98.44 241 LEU A C 1
ATOM 1825 O O . LEU A 1 241 ? -3.492 -1.555 0.075 1.00 98.44 241 LEU A O 1
ATOM 1829 N N . LEU A 1 242 ? -4.696 -0.388 -1.426 1.00 97.88 242 LEU A N 1
ATOM 1830 C CA . LEU A 1 242 ? -5.835 -0.101 -0.560 1.00 97.88 242 LEU A CA 1
ATOM 1831 C C . LEU A 1 242 ? -6.969 -1.087 -0.818 1.00 97.88 242 LEU A C 1
ATOM 1833 O O . LEU A 1 242 ? -7.326 -1.322 -1.970 1.00 97.88 242 LEU A O 1
ATOM 1837 N N . TYR A 1 243 ? -7.551 -1.655 0.234 1.00 97.06 243 TYR A N 1
ATOM 1838 C CA . TYR A 1 243 ? -8.640 -2.617 0.114 1.00 97.06 243 TYR A CA 1
ATOM 1839 C C . TYR A 1 243 ? -9.997 -1.911 0.115 1.00 97.06 243 TYR A C 1
ATOM 1841 O O . TYR A 1 243 ? -10.280 -1.058 0.960 1.00 97.06 243 TYR A O 1
ATOM 1849 N N . ASP A 1 244 ? -10.862 -2.272 -0.825 1.00 93.75 244 ASP A N 1
ATOM 1850 C CA . ASP A 1 244 ? -12.282 -1.940 -0.802 1.00 93.75 244 ASP A CA 1
ATOM 1851 C C . ASP A 1 244 ? -13.062 -3.134 -0.224 1.00 93.75 244 ASP A C 1
ATOM 1853 O O . ASP A 1 244 ? -13.180 -4.167 -0.895 1.00 93.75 244 ASP A O 1
ATOM 1857 N N . PRO A 1 245 ? -13.623 -3.018 0.995 1.00 90.75 245 PRO A N 1
ATOM 1858 C CA . PRO A 1 245 ? -14.377 -4.104 1.615 1.00 90.75 245 PRO A CA 1
ATOM 1859 C C . PRO A 1 245 ? -15.715 -4.394 0.924 1.00 90.75 245 PRO A C 1
ATOM 1861 O O . PRO A 1 245 ? -16.182 -5.532 0.956 1.00 90.75 245 PRO A O 1
ATOM 1864 N N . GLY A 1 246 ? -16.326 -3.403 0.267 1.00 88.44 246 GLY A N 1
ATOM 1865 C CA . GLY A 1 246 ? -17.590 -3.571 -0.447 1.00 88.44 246 GLY A CA 1
ATOM 1866 C C . GLY A 1 246 ? -17.432 -4.387 -1.728 1.00 88.44 246 GLY A C 1
ATOM 1867 O O . GLY A 1 246 ? -18.312 -5.173 -2.075 1.00 88.44 246 GLY A O 1
ATOM 1868 N N . GLN A 1 247 ? -16.298 -4.235 -2.413 1.00 91.19 247 GLN A N 1
ATOM 1869 C CA . GLN A 1 247 ? -15.989 -4.969 -3.646 1.00 91.19 247 GLN A CA 1
ATOM 1870 C C . GLN A 1 247 ? -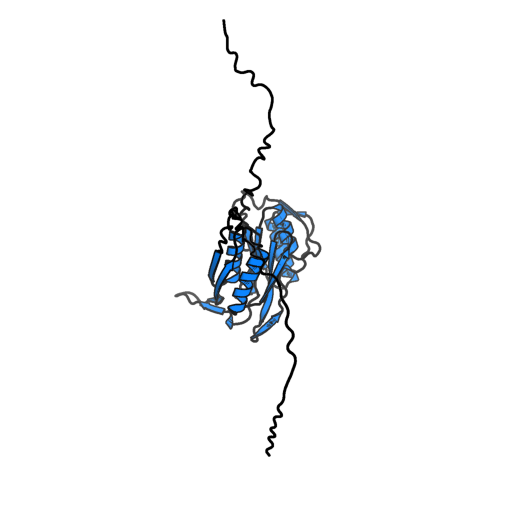15.013 -6.132 -3.454 1.00 91.19 247 GLN A C 1
ATOM 1872 O O . GLN A 1 247 ? -14.734 -6.856 -4.412 1.00 91.19 247 GLN A O 1
ATOM 1877 N N . LYS A 1 248 ? -14.464 -6.300 -2.247 1.00 93.50 248 LYS A N 1
ATOM 1878 C CA . LYS A 1 248 ? -13.399 -7.263 -1.930 1.00 93.50 248 LYS A CA 1
ATOM 1879 C C . LYS A 1 248 ? -12.234 -7.191 -2.920 1.00 93.50 248 LYS A C 1
ATOM 1881 O O . LYS A 1 248 ? -11.771 -8.202 -3.444 1.00 93.50 248 LYS A O 1
ATOM 1886 N N . THR A 1 249 ? -11.829 -5.966 -3.236 1.00 96.88 249 THR A N 1
ATOM 1887 C CA . THR A 1 249 ? -10.874 -5.657 -4.304 1.00 96.88 249 THR A CA 1
ATOM 1888 C C . THR A 1 249 ? -9.792 -4.741 -3.760 1.00 96.88 249 THR A C 1
ATOM 1890 O O . THR A 1 249 ? -10.092 -3.782 -3.054 1.00 96.88 249 THR A O 1
ATOM 1893 N N . TYR A 1 250 ? -8.540 -5.020 -4.101 1.00 98.38 250 TYR A N 1
ATOM 1894 C CA . TYR A 1 250 ? -7.436 -4.108 -3.857 1.00 98.38 250 TYR A CA 1
ATOM 1895 C C . TYR A 1 250 ? -7.255 -3.138 -5.018 1.00 98.38 250 TYR A C 1
ATOM 1897 O O . TYR A 1 250 ? -7.350 -3.512 -6.185 1.00 98.38 250 TYR A O 1
ATOM 1905 N N . TYR A 1 251 ? -6.924 -1.902 -4.677 1.00 97.94 251 TYR A N 1
ATOM 1906 C CA . TYR A 1 251 ? -6.624 -0.830 -5.606 1.00 97.94 251 TYR A CA 1
ATOM 1907 C C . TYR A 1 251 ? -5.177 -0.388 -5.420 1.00 97.94 251 TYR A C 1
ATOM 1909 O O . TYR A 1 251 ? -4.797 0.089 -4.350 1.00 97.94 251 TYR A O 1
ATOM 1917 N N . LEU A 1 252 ? -4.374 -0.584 -6.462 1.00 97.94 252 LEU A N 1
ATOM 1918 C CA . LEU A 1 252 ? -2.989 -0.153 -6.533 1.00 97.94 252 LEU A CA 1
ATOM 1919 C C . LEU A 1 252 ? -2.921 1.286 -7.043 1.00 97.94 252 LEU A C 1
ATOM 1921 O O . LEU A 1 252 ? -3.370 1.588 -8.149 1.00 97.94 252 LEU A O 1
ATOM 1925 N N . SER A 1 253 ? -2.285 2.150 -6.266 1.00 95.75 253 SER A N 1
ATOM 1926 C CA . SER A 1 253 ? -1.920 3.503 -6.667 1.00 95.75 253 SER A CA 1
ATOM 1927 C C . SER A 1 253 ? -0.415 3.686 -6.559 1.00 95.75 253 SER A C 1
ATOM 1929 O O . SER A 1 253 ? 0.162 3.372 -5.520 1.00 95.75 253 SER A O 1
ATOM 1931 N N . LEU A 1 254 ? 0.219 4.234 -7.595 1.00 93.75 254 LEU A N 1
ATOM 1932 C CA . LEU A 1 254 ? 1.585 4.751 -7.490 1.00 93.75 254 LEU A CA 1
ATOM 1933 C C . LEU A 1 254 ? 1.557 6.216 -7.049 1.00 93.75 254 LEU A C 1
ATOM 1935 O O . LEU A 1 254 ? 0.711 6.992 -7.499 1.00 93.75 254 LEU A O 1
ATOM 1939 N N . ILE A 1 255 ? 2.496 6.592 -6.186 1.00 92.50 255 ILE A N 1
ATOM 1940 C CA . ILE A 1 255 ? 2.623 7.934 -5.620 1.00 92.50 255 ILE A CA 1
ATOM 1941 C C . ILE A 1 255 ? 4.047 8.429 -5.850 1.00 92.50 255 ILE A C 1
ATOM 1943 O O . ILE A 1 255 ? 5.012 7.765 -5.475 1.00 92.50 255 ILE A O 1
ATOM 1947 N N . SER A 1 256 ? 4.183 9.616 -6.440 1.00 89.94 256 SER A N 1
ATOM 1948 C CA . SER A 1 256 ? 5.483 10.272 -6.580 1.00 89.94 256 SER A CA 1
ATOM 1949 C C . SER A 1 256 ? 6.069 10.618 -5.218 1.00 89.94 256 SER A C 1
ATOM 1951 O O . SER A 1 256 ? 5.396 11.204 -4.366 1.00 89.94 256 SER A O 1
ATOM 1953 N N . VAL A 1 257 ? 7.351 10.323 -5.033 1.00 90.38 257 VAL A N 1
ATOM 1954 C CA . VAL A 1 257 ? 8.099 10.784 -3.866 1.00 90.38 257 VAL A CA 1
ATOM 1955 C C . VAL A 1 257 ? 8.740 12.121 -4.228 1.00 90.38 257 VAL A C 1
ATOM 1957 O O . VAL A 1 257 ? 9.447 12.199 -5.235 1.00 90.38 257 VAL A O 1
ATOM 1960 N N . PRO A 1 258 ? 8.492 13.202 -3.469 1.00 82.12 258 PRO A N 1
ATOM 1961 C CA . PRO A 1 258 ? 9.066 14.496 -3.809 1.00 82.12 258 PRO A CA 1
ATOM 1962 C C . PRO A 1 258 ? 10.594 14.430 -3.729 1.00 82.12 258 PRO A C 1
ATOM 1964 O O . PRO A 1 258 ? 11.136 13.768 -2.844 1.00 82.12 258 PRO A O 1
ATOM 1967 N N . ALA A 1 259 ? 11.280 15.107 -4.653 1.00 73.50 259 ALA A N 1
ATOM 1968 C CA . ALA A 1 259 ? 12.736 15.063 -4.734 1.00 73.50 259 ALA A CA 1
ATOM 1969 C C . ALA A 1 259 ? 13.385 15.429 -3.388 1.00 73.50 259 ALA A C 1
ATOM 1971 O O . ALA A 1 259 ? 12.937 16.348 -2.690 1.00 73.50 259 ALA A O 1
ATOM 1972 N N . SER A 1 260 ? 14.456 14.718 -3.033 1.00 63.44 260 SER A N 1
ATOM 1973 C CA . SER A 1 260 ? 15.301 15.107 -1.910 1.00 63.44 260 SER A CA 1
ATOM 1974 C C . SER A 1 260 ? 15.867 16.506 -2.169 1.00 63.44 260 SER A C 1
ATOM 1976 O O . SER A 1 260 ? 16.234 16.854 -3.295 1.00 63.44 260 SER A O 1
ATOM 1978 N N . LEU A 1 261 ? 15.903 17.351 -1.134 1.00 51.06 261 LEU A N 1
ATOM 1979 C CA . LEU A 1 261 ? 16.551 18.655 -1.258 1.00 51.06 261 LEU A CA 1
ATOM 1980 C C . LEU A 1 261 ? 18.033 18.429 -1.602 1.00 51.06 261 LEU A C 1
ATOM 1982 O O . LEU A 1 261 ? 18.653 17.546 -0.998 1.00 51.06 261 LEU A O 1
ATOM 1986 N N . PRO A 1 262 ? 18.622 19.208 -2.533 1.00 41.56 262 PRO A N 1
ATOM 1987 C CA . PRO A 1 262 ? 20.047 19.129 -2.791 1.00 41.56 262 PRO A CA 1
ATOM 1988 C C . PRO A 1 262 ? 20.781 19.331 -1.470 1.00 41.56 262 PRO A C 1
ATOM 1990 O O . PRO A 1 262 ? 20.544 20.306 -0.756 1.00 41.56 262 PRO A O 1
ATOM 1993 N N . ASN A 1 263 ? 21.632 18.367 -1.129 1.00 42.12 263 ASN A N 1
ATOM 1994 C CA . ASN A 1 263 ? 22.354 18.345 0.128 1.00 42.12 263 ASN A CA 1
ATOM 1995 C C . ASN A 1 263 ? 23.151 19.656 0.266 1.00 42.12 263 ASN A C 1
ATOM 1997 O O . ASN A 1 263 ? 24.153 19.847 -0.422 1.00 42.12 263 ASN A O 1
ATOM 2001 N N . ALA A 1 264 ? 22.712 20.578 1.130 1.00 43.28 264 ALA A N 1
ATOM 2002 C CA . ALA A 1 264 ? 23.353 21.886 1.314 1.00 43.28 264 ALA A CA 1
ATOM 2003 C C . ALA A 1 264 ? 24.802 21.773 1.839 1.00 43.28 264 ALA A C 1
ATOM 2005 O O . ALA A 1 264 ? 25.554 22.746 1.829 1.00 43.28 264 ALA A O 1
ATOM 2006 N N . ALA A 1 265 ? 25.214 20.575 2.268 1.00 43.91 265 ALA A N 1
ATOM 2007 C CA . ALA A 1 265 ? 26.590 20.257 2.625 1.00 43.91 265 ALA A CA 1
ATOM 2008 C C . ALA A 1 265 ? 27.511 20.024 1.407 1.00 43.91 265 ALA A C 1
ATOM 2010 O O . ALA A 1 265 ? 28.722 20.178 1.537 1.00 43.91 265 ALA A O 1
ATOM 2011 N N . ALA A 1 266 ? 26.972 19.691 0.228 1.00 43.09 266 ALA A N 1
ATOM 2012 C CA . ALA A 1 266 ? 27.762 19.370 -0.967 1.00 43.09 266 ALA A CA 1
ATOM 2013 C C . ALA A 1 266 ? 28.101 20.593 -1.842 1.00 43.09 266 ALA A C 1
ATOM 2015 O O . ALA A 1 266 ? 28.901 20.487 -2.767 1.00 43.09 266 ALA A O 1
ATOM 2016 N N . SER A 1 267 ? 27.516 21.760 -1.559 1.00 40.41 267 SER A N 1
ATOM 2017 C CA . SER A 1 267 ? 27.656 22.976 -2.374 1.00 40.41 267 SER A CA 1
ATOM 2018 C C . SER A 1 267 ? 28.489 24.082 -1.723 1.00 40.41 267 SER A C 1
ATOM 2020 O O . SER A 1 267 ? 28.505 25.209 -2.217 1.00 40.41 267 SER A O 1
ATOM 2022 N N . ARG A 1 268 ? 29.251 23.784 -0.663 1.00 39.72 268 ARG A N 1
ATOM 2023 C CA . ARG A 1 268 ? 30.369 24.656 -0.288 1.00 39.72 268 ARG A CA 1
ATOM 2024 C C . ARG A 1 268 ? 31.567 24.298 -1.167 1.00 39.72 268 ARG A C 1
ATOM 2026 O O . ARG A 1 268 ? 32.177 23.261 -0.910 1.00 39.72 268 ARG A O 1
ATOM 2033 N N . PRO A 1 269 ? 31.942 25.114 -2.175 1.00 42.94 269 PRO A N 1
ATOM 2034 C CA . PRO A 1 269 ? 33.262 24.974 -2.763 1.00 42.94 269 PRO A CA 1
ATOM 2035 C C . PRO A 1 269 ? 34.261 25.072 -1.615 1.00 42.94 269 PRO A C 1
ATOM 2037 O O . PRO A 1 269 ? 34.248 26.035 -0.845 1.00 42.94 269 PRO A O 1
ATOM 2040 N N . SER A 1 270 ? 35.080 24.038 -1.459 1.00 46.16 270 SER A N 1
ATOM 2041 C CA . SER A 1 270 ? 36.236 24.076 -0.584 1.00 46.16 270 SER A CA 1
ATOM 2042 C C . SER A 1 270 ? 37.099 25.243 -1.046 1.00 46.16 270 SER A C 1
ATOM 2044 O O . SER A 1 270 ? 37.825 25.137 -2.035 1.00 46.16 270 SER A O 1
ATOM 2046 N N . THR A 1 271 ? 37.004 26.383 -0.366 1.00 45.66 271 THR A N 1
ATOM 2047 C CA . THR A 1 271 ? 37.994 27.446 -0.478 1.00 45.66 271 THR A CA 1
ATOM 2048 C C . THR A 1 271 ? 39.254 26.913 0.186 1.00 45.66 271 THR A C 1
ATOM 2050 O O . THR A 1 271 ? 39.557 27.198 1.343 1.00 45.66 271 THR A O 1
ATOM 2053 N N . THR A 1 272 ? 39.978 26.066 -0.543 1.00 44.62 272 THR A N 1
ATOM 2054 C CA . THR A 1 272 ? 41.352 25.713 -0.232 1.00 44.62 272 THR A CA 1
ATOM 2055 C C . THR A 1 272 ? 42.116 27.022 -0.295 1.00 44.62 272 THR A C 1
ATOM 2057 O O . THR A 1 272 ? 42.412 27.552 -1.365 1.00 44.62 272 THR A O 1
ATOM 2060 N N . ARG A 1 273 ? 42.348 27.610 0.877 1.00 44.62 273 ARG A N 1
ATOM 2061 C CA . ARG A 1 273 ? 43.166 28.801 1.057 1.00 44.62 273 ARG A CA 1
ATOM 2062 C C . ARG A 1 273 ? 44.608 28.381 0.770 1.00 44.62 273 ARG A C 1
ATOM 2064 O O . ARG A 1 273 ? 45.362 28.063 1.684 1.00 44.62 273 ARG A O 1
ATOM 2071 N N . HIS A 1 274 ? 44.977 28.300 -0.506 1.00 43.50 274 HIS A N 1
ATOM 2072 C CA . HIS A 1 274 ? 46.378 28.220 -0.889 1.00 43.50 274 HIS A CA 1
ATOM 2073 C C . HIS A 1 274 ? 47.039 29.535 -0.484 1.00 43.50 274 HIS A C 1
ATOM 2075 O O .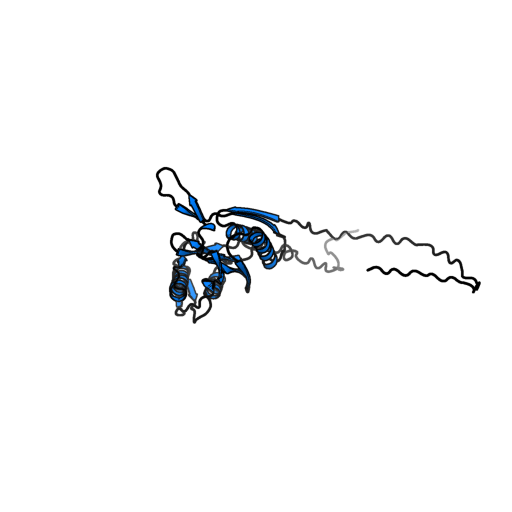 HIS A 1 274 ? 46.664 30.610 -0.949 1.00 43.50 274 HIS A O 1
ATOM 2081 N N . GLY A 1 275 ? 47.990 29.440 0.446 1.00 49.78 275 GLY A N 1
ATOM 2082 C CA . GLY A 1 275 ? 48.880 30.538 0.774 1.00 49.78 275 GLY A CA 1
ATOM 2083 C C . GLY A 1 275 ? 49.646 30.945 -0.477 1.00 49.78 275 GLY A C 1
ATOM 2084 O O . GLY A 1 275 ? 50.469 30.187 -0.976 1.00 49.78 275 GLY A O 1
ATOM 2085 N N . ALA A 1 276 ? 49.364 32.142 -0.979 1.00 41.16 276 ALA A N 1
ATOM 2086 C CA . ALA A 1 276 ? 50.167 32.788 -2.000 1.00 41.16 276 ALA A CA 1
ATOM 2087 C C . ALA A 1 276 ? 51.085 33.803 -1.314 1.00 41.16 276 ALA A C 1
ATOM 2089 O O . ALA A 1 276 ? 50.751 34.974 -1.152 1.00 41.16 276 ALA A O 1
ATOM 2090 N N . GLY A 1 277 ? 52.257 33.332 -0.893 1.00 49.22 277 GLY A N 1
ATOM 2091 C CA . GLY A 1 277 ? 53.442 34.172 -0.912 1.00 49.22 277 GLY A CA 1
ATOM 2092 C C . GLY A 1 277 ? 53.967 34.191 -2.343 1.00 49.22 277 GLY A C 1
ATOM 2093 O O . GLY A 1 277 ? 54.624 33.241 -2.739 1.00 49.22 277 GLY A O 1
ATOM 2094 N N . ALA A 1 278 ? 53.634 35.224 -3.118 1.00 43.50 278 ALA A N 1
ATOM 2095 C CA . ALA A 1 278 ? 54.394 35.677 -4.287 1.00 43.50 278 ALA A CA 1
ATOM 2096 C C . ALA A 1 278 ? 53.765 36.961 -4.858 1.00 43.50 278 ALA A C 1
ATOM 2098 O O . ALA A 1 278 ? 52.591 36.993 -5.207 1.00 43.50 278 ALA A O 1
ATOM 2099 N N . ALA A 1 279 ? 54.590 38.008 -4.893 1.00 46.78 279 ALA A N 1
ATOM 2100 C CA . ALA A 1 279 ? 54.513 39.270 -5.630 1.00 46.78 279 ALA A CA 1
ATOM 2101 C C . ALA A 1 279 ? 53.275 39.545 -6.519 1.00 46.78 279 ALA A C 1
ATOM 2103 O O . ALA A 1 279 ? 53.083 38.943 -7.571 1.00 46.78 279 ALA A O 1
ATOM 2104 N N . ASN A 1 280 ? 52.520 40.584 -6.148 1.00 46.44 280 ASN A N 1
ATOM 2105 C CA . ASN A 1 280 ? 51.542 41.257 -7.007 1.00 46.44 280 ASN A CA 1
ATOM 2106 C C . ASN A 1 280 ? 52.277 42.191 -8.000 1.00 46.44 280 ASN A C 1
ATOM 2108 O O . ASN A 1 280 ? 52.972 43.097 -7.535 1.00 46.44 280 ASN A O 1
ATOM 2112 N N . PRO A 1 281 ? 52.112 42.063 -9.331 1.00 53.09 281 PRO A N 1
ATOM 2113 C CA . PRO A 1 281 ? 52.813 42.901 -10.314 1.00 53.09 281 PRO A CA 1
ATOM 2114 C C . PRO A 1 281 ? 52.149 44.267 -10.589 1.00 53.09 281 PRO A C 1
ATOM 2116 O O . PRO A 1 281 ? 52.562 44.977 -11.498 1.00 53.09 281 PRO A O 1
ATOM 2119 N N . PHE A 1 282 ? 51.129 44.669 -9.823 1.00 47.81 282 PHE A N 1
ATOM 2120 C CA . PHE A 1 282 ? 50.285 45.831 -10.155 1.00 47.81 282 PHE A CA 1
ATOM 2121 C C . PHE A 1 282 ? 50.612 47.147 -9.428 1.00 47.81 282 PHE A C 1
ATOM 2123 O O . PHE A 1 282 ? 49.855 48.107 -9.540 1.00 47.81 282 PHE A O 1
ATOM 2130 N N . PHE A 1 283 ? 51.747 47.246 -8.732 1.00 49.38 283 PHE A N 1
ATOM 2131 C CA . PHE A 1 283 ? 52.200 48.514 -8.147 1.00 49.38 283 PHE A CA 1
ATOM 2132 C C . PHE A 1 283 ? 53.604 48.880 -8.635 1.00 49.38 283 PHE A C 1
ATOM 2134 O O . PHE A 1 283 ? 54.598 48.609 -7.967 1.00 49.38 283 PHE A O 1
ATOM 2141 N N . ILE A 1 284 ? 53.677 49.555 -9.783 1.00 46.31 284 ILE A N 1
ATOM 2142 C CA . ILE A 1 284 ? 54.824 50.404 -10.119 1.00 46.31 284 ILE A CA 1
ATOM 2143 C C . ILE A 1 284 ? 54.597 51.735 -9.397 1.00 46.31 284 ILE A C 1
ATOM 2145 O O . ILE A 1 284 ? 53.662 52.471 -9.707 1.00 46.31 284 ILE A O 1
ATOM 2149 N N . LYS A 1 285 ? 55.421 52.029 -8.389 1.00 41.06 285 LYS A N 1
ATOM 2150 C CA . LYS A 1 285 ? 55.575 53.388 -7.860 1.00 41.06 285 LYS A CA 1
ATOM 2151 C C . LYS A 1 285 ? 56.824 53.979 -8.494 1.00 41.06 285 LYS A C 1
ATOM 2153 O O . LYS A 1 285 ? 57.931 53.633 -8.091 1.00 41.06 285 LYS A O 1
ATOM 2158 N N . ASP A 1 286 ? 56.626 54.878 -9.449 1.00 45.31 286 ASP A N 1
ATOM 2159 C CA . ASP A 1 286 ? 57.680 55.761 -9.932 1.00 45.31 286 ASP A CA 1
ATOM 2160 C C . ASP A 1 286 ? 58.188 56.635 -8.782 1.00 45.31 286 ASP A C 1
ATOM 2162 O O . ASP A 1 286 ? 57.410 57.280 -8.069 1.00 45.31 286 ASP A O 1
ATOM 2166 N N . LYS A 1 287 ? 59.510 56.688 -8.618 1.00 43.25 287 LYS A N 1
ATOM 2167 C CA . LYS A 1 287 ? 60.180 57.778 -7.912 1.00 43.25 287 LYS A CA 1
ATOM 2168 C C . LYS A 1 287 ? 61.359 58.260 -8.748 1.00 43.25 287 LYS A C 1
ATOM 2170 O O . LYS A 1 287 ? 62.243 57.476 -9.082 1.00 43.25 287 LYS A O 1
ATOM 2175 N N . LYS A 1 288 ? 61.297 59.550 -9.085 1.00 44.62 288 LYS A N 1
ATOM 2176 C CA . LYS A 1 288 ? 62.448 60.392 -9.423 1.00 44.62 288 LYS A CA 1
ATOM 2177 C C . LYS A 1 288 ? 63.396 60.497 -8.234 1.00 44.62 288 LYS A C 1
ATOM 2179 O O . LYS A 1 288 ? 62.887 60.430 -7.089 1.00 44.62 288 LYS A O 1
#

Radius of gyration: 33.13 Å; Cα contacts (8 Å, |Δi|>4): 433; chains: 1; bounding box: 94×81×100 Å

Mean predicted aligned error: 14.09 Å

Solvent-accessible surface area (backbone atoms only — not comparable to full-atom values): 17744 Å² total; per-residue (Å²): 135,89,84,87,89,88,82,91,86,85,88,82,90,88,84,90,79,88,82,89,81,84,92,76,88,78,81,82,79,82,78,82,76,79,77,74,80,72,76,73,72,79,82,60,64,42,78,48,75,36,76,34,61,54,30,66,63,55,47,50,51,50,50,24,67,58,55,39,42,29,51,28,40,45,54,50,79,73,52,27,74,83,55,42,39,80,48,74,46,93,99,50,78,68,39,81,38,58,58,44,46,67,42,70,37,79,33,59,46,80,90,43,59,65,68,58,45,50,51,49,45,50,52,42,40,54,73,64,68,47,92,47,41,72,48,79,46,83,52,95,83,34,35,38,37,37,29,43,26,30,47,30,68,88,74,45,80,38,80,45,81,49,69,46,66,35,50,25,66,46,77,74,43,78,36,27,49,58,59,51,52,48,53,50,35,50,33,31,18,66,70,68,74,43,53,43,42,86,71,47,59,74,58,84,78,54,101,42,49,75,68,46,65,42,76,53,57,39,89,51,50,33,39,52,56,55,50,49,60,54,34,75,74,72,51,68,48,23,41,39,35,44,57,38,69,88,74,62,29,34,34,36,29,46,40,75,39,57,78,70,75,80,62,79,81,77,71,61,78,80,79,74,79,73,83,77,90,72,86,79,89,85,72,85,76,89,76,135

Foldseek 3Di:
DDDDDDDDDDDDDDDDDDDDDDDDDDDDDDDPDPPPDPPPPPQDWDKDKDFDLCRLVVSLVVLLQLQLAAEAEEDDLAAAPVQWDWDDDPPDDIDIGGPTGIFIFTDRRPPGDSQVSSVRRQVRCVVRVHFFHWDWDDDDRYIYTFTQWGLHHVRDIDGDDGLQQWWFWDDFDKFQLVVLVVSLQVRSCVRVVFAEDEDEEPCPPDPDSRPRIDGDTGDTGGSLVRVVVSCVVPADWYWYFDADNVVSYTYIYIGHRPDDDDDPVVPDDPPPVDDDPDDDPPDDDDDD

Secondary structure (DSSP, 8-state):
---------------------------------------------EEEEEEESSHHHHHHHHHHHHH---EEEE------GGGEEEEEETTEEEEEEE--EEEEEEE--SS--HHHHHHHHHHHHHHTT-SSEEEEEEETTEEEEEEEEEE-TTSSEEE---GGGSEEEEEEEEEEHHHHHHHHHHHHHHHHSSEEEEEE-S-TTSS-TT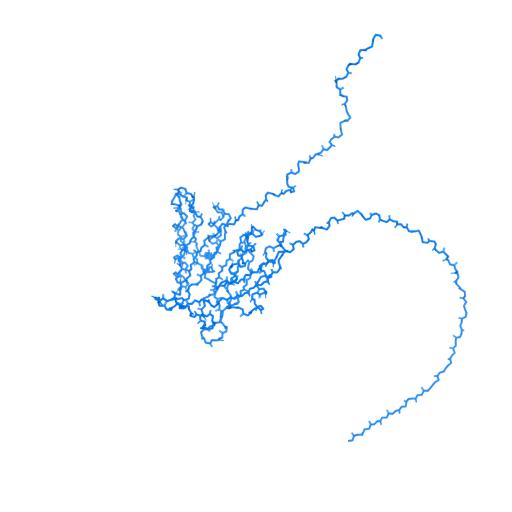T-EEEEEEEEEEHHHHHHHHHTTT-SEEEEEEEETTTTEEEEEEEEPPPPPP-TTS-----------S--TT------

pLDDT: mean 79.46, std 22.7, range [31.44, 98.56]

Nearest PDB structures (foldseek):
  2qdf-assembly1_A  TM=2.746E-01  e=2.506E+00  Escherichia coli K-12
  5lop-assembly1_A  TM=2.309E-01  e=2.360E+00  Kluyveromyces lactis NRRL Y-1140
  7nn4-assembly2_C  TM=3.864E-01  e=6.160E+00  Mycobacterium tuberculosis H37Rv
  2eo5-assembly1_A  TM=3.623E-01  e=9.952E+00  Sulfurisphaera tokodaii str. 7